Protein AF-A0ABD6RAW7-F1 (afdb_monomer_lite)

Radius of gyration: 22.56 Å; chains: 1; bounding box: 60×36×60 Å

Secondary structure (DSSP, 8-state):
------GGGGPPTT--HHHHHHHHHHHHHHHHHHHHTTS----HHHHHHHHHHHHHHHHHHHHTTTT-S-HHHHHHHHHHHHHHHHHT--GGG--HHHHHHHHHHHHHHHHHHHHHHHHHHHHHHT-HHHHHTT----S-HHHHHHHHHHHHHHHHHHH-SSHHHHHHHHHHHHHHHH-SS--HHHHHHHHHHHHT--HHHHHHHHHHHHHHHHHHHHHHHTT-

Structure (mmCIF, N/CA/C/O backbone):
data_AF-A0ABD6RAW7-F1
#
_entry.id   AF-A0ABD6RAW7-F1
#
loop_
_atom_site.group_PDB
_atom_site.id
_atom_site.type_symbol
_atom_site.label_atom_id
_atom_site.label_alt_id
_atom_site.label_comp_id
_atom_site.label_asym_id
_atom_site.label_entity_id
_atom_site.label_seq_id
_atom_site.pdbx_PDB_ins_code
_atom_site.Cartn_x
_atom_site.Cartn_y
_atom_site.Cartn_z
_atom_site.occupancy
_atom_site.B_iso_or_equiv
_atom_site.auth_seq_id
_atom_site.auth_comp_id
_atom_site.auth_asym_id
_atom_site.auth_atom_id
_atom_site.pdbx_PDB_model_num
ATOM 1 N N . MET A 1 1 ? 4.302 22.192 -22.507 1.00 34.50 1 MET A N 1
ATOM 2 C CA . MET A 1 1 ? 4.581 20.748 -22.670 1.00 34.50 1 MET A CA 1
ATOM 3 C C . MET A 1 1 ? 6.047 20.522 -22.348 1.00 34.50 1 MET A C 1
ATOM 5 O O . MET A 1 1 ? 6.885 20.669 -23.225 1.00 34.50 1 MET A O 1
ATOM 9 N N . GLU A 1 2 ? 6.378 20.262 -21.085 1.00 35.94 2 GLU A N 1
ATOM 10 C CA . GLU A 1 2 ? 7.740 19.853 -20.730 1.00 35.94 2 GLU A CA 1
ATOM 11 C C . GLU A 1 2 ? 8.049 18.517 -21.414 1.00 35.94 2 GLU A C 1
ATOM 13 O O . GLU A 1 2 ? 7.222 17.601 -21.396 1.00 35.94 2 GLU A O 1
ATOM 18 N N . ASN A 1 3 ? 9.220 18.416 -22.045 1.00 38.41 3 ASN A N 1
ATOM 19 C CA . ASN A 1 3 ? 9.735 17.178 -22.623 1.00 38.41 3 ASN A CA 1
ATOM 20 C C . ASN A 1 3 ? 9.932 16.148 -21.499 1.00 38.41 3 ASN A C 1
ATOM 22 O O . ASN A 1 3 ? 11.010 16.048 -20.917 1.00 38.41 3 ASN A O 1
ATOM 26 N N . ARG A 1 4 ? 8.873 15.405 -21.160 1.00 54.69 4 ARG A N 1
ATOM 27 C CA . ARG A 1 4 ? 8.898 14.379 -20.114 1.00 54.69 4 ARG A CA 1
ATOM 28 C C . ARG A 1 4 ? 9.955 13.334 -20.477 1.00 54.69 4 ARG A C 1
ATOM 30 O O . ARG A 1 4 ? 9.841 12.672 -21.509 1.00 54.69 4 ARG A O 1
ATOM 37 N N . LEU A 1 5 ? 10.974 13.198 -19.626 1.00 58.12 5 LEU A N 1
ATOM 38 C CA . LEU A 1 5 ? 12.024 12.183 -19.739 1.00 58.12 5 LEU A CA 1
ATOM 39 C C . LEU A 1 5 ? 11.372 10.797 -19.732 1.00 58.12 5 LEU A C 1
ATOM 41 O O . LEU A 1 5 ? 10.966 10.276 -18.695 1.00 58.12 5 LEU A O 1
ATOM 45 N N . THR A 1 6 ? 11.222 10.204 -20.911 1.00 70.06 6 THR A N 1
ATOM 46 C CA . THR A 1 6 ? 10.659 8.861 -21.054 1.00 70.06 6 THR A CA 1
ATOM 47 C C . THR A 1 6 ? 11.806 7.866 -21.052 1.00 70.06 6 THR A C 1
ATOM 49 O O . THR A 1 6 ? 12.815 8.074 -21.719 1.00 70.06 6 THR A O 1
ATOM 52 N N . ILE A 1 7 ? 11.652 6.748 -20.335 1.00 81.69 7 ILE A N 1
ATOM 53 C CA . ILE A 1 7 ? 12.693 5.710 -20.208 1.00 81.69 7 ILE A CA 1
ATOM 54 C C . ILE A 1 7 ? 13.252 5.239 -21.568 1.00 81.69 7 ILE A C 1
ATOM 56 O O . ILE A 1 7 ? 14.404 4.828 -21.662 1.00 81.69 7 ILE A O 1
ATOM 60 N N . ARG A 1 8 ? 12.451 5.376 -22.636 1.00 80.25 8 ARG A N 1
ATOM 61 C CA . ARG A 1 8 ? 12.819 5.109 -24.033 1.00 80.25 8 ARG A CA 1
ATOM 62 C C . ARG A 1 8 ? 14.052 5.883 -24.501 1.00 80.25 8 ARG A C 1
ATOM 64 O O . ARG A 1 8 ? 14.815 5.349 -25.291 1.00 80.25 8 ARG A O 1
ATOM 71 N N . GLN A 1 9 ? 14.275 7.099 -24.004 1.00 84.25 9 GLN A N 1
ATOM 72 C CA . GLN A 1 9 ? 15.448 7.912 -24.353 1.00 84.25 9 GLN A CA 1
ATOM 73 C C . GLN A 1 9 ? 16.765 7.306 -23.847 1.00 84.25 9 GLN A C 1
ATOM 75 O O . GLN A 1 9 ? 17.836 7.686 -24.309 1.00 84.25 9 GLN A O 1
ATOM 80 N N . TYR A 1 10 ? 16.693 6.351 -22.916 1.00 85.25 10 TYR A N 1
ATOM 81 C CA . TYR A 1 10 ? 17.847 5.651 -22.360 1.00 85.25 10 TYR A CA 1
ATOM 82 C C . TYR A 1 10 ? 18.020 4.232 -22.915 1.00 85.25 10 TYR A C 1
ATOM 84 O O . TYR A 1 10 ? 18.881 3.500 -22.416 1.00 85.25 10 TYR A O 1
ATOM 92 N N . ALA A 1 11 ? 17.211 3.822 -23.897 1.00 86.50 11 ALA A N 1
ATOM 93 C CA . ALA A 1 11 ? 17.306 2.506 -24.517 1.00 86.50 11 ALA A CA 1
ATOM 94 C C . ALA A 1 11 ? 18.566 2.395 -25.383 1.00 86.50 11 ALA A C 1
ATOM 96 O O . ALA A 1 11 ? 18.917 3.323 -26.112 1.00 86.50 11 ALA A O 1
ATOM 97 N N . LYS A 1 12 ? 19.256 1.251 -25.311 1.00 89.81 12 LYS A N 1
ATOM 98 C CA . LYS A 1 12 ? 20.290 0.921 -26.303 1.00 89.81 12 LYS A CA 1
ATOM 99 C C . LYS A 1 12 ? 19.628 0.448 -27.600 1.00 89.81 12 LYS A C 1
ATOM 101 O O . LYS A 1 12 ? 18.476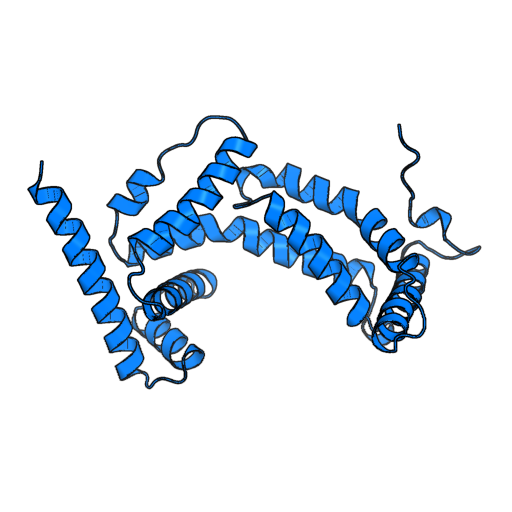 0.019 -27.589 1.00 89.81 12 LYS A O 1
ATOM 106 N N . THR A 1 13 ? 20.358 0.493 -28.713 1.00 85.94 13 THR A N 1
ATOM 107 C CA . THR A 1 13 ? 19.879 -0.010 -30.010 1.00 85.94 13 THR A CA 1
ATOM 108 C C . THR A 1 13 ? 19.346 -1.438 -29.875 1.00 85.94 13 THR A C 1
ATOM 110 O O . THR A 1 13 ? 20.078 -2.331 -29.457 1.00 85.94 13 THR A O 1
ATOM 113 N N . GLY A 1 14 ? 18.071 -1.641 -30.214 1.00 81.19 14 GLY A N 1
ATOM 114 C CA . GLY A 1 14 ? 17.404 -2.945 -30.144 1.00 81.19 14 GLY A CA 1
ATOM 115 C C . GLY A 1 14 ? 16.919 -3.378 -28.752 1.00 81.19 14 GLY A C 1
ATOM 116 O O . GLY A 1 14 ? 16.321 -4.445 -28.651 1.00 81.19 14 GLY A O 1
ATOM 117 N N . GLU A 1 15 ? 17.125 -2.587 -27.689 1.00 87.19 15 GLU A N 1
ATOM 118 C CA . GLU A 1 15 ? 16.517 -2.864 -26.379 1.00 87.19 15 GLU A CA 1
ATOM 119 C C . GLU A 1 15 ? 15.027 -2.499 -26.385 1.00 87.19 15 GLU A C 1
ATOM 121 O O . GLU A 1 15 ? 14.639 -1.386 -26.749 1.00 87.19 15 GLU A O 1
ATOM 126 N N . ASP A 1 16 ? 14.189 -3.417 -25.902 1.00 90.38 16 ASP A N 1
ATOM 127 C CA . ASP A 1 16 ? 12.823 -3.074 -25.526 1.00 90.38 16 ASP A CA 1
ATOM 128 C C . ASP A 1 16 ? 12.783 -2.303 -24.189 1.00 90.38 16 ASP A C 1
ATOM 130 O O . ASP A 1 16 ? 13.750 -2.244 -23.423 1.00 90.38 16 ASP A O 1
ATOM 134 N N . ILE A 1 17 ? 11.624 -1.719 -23.880 1.00 86.94 17 ILE A N 1
ATOM 135 C CA . ILE A 1 17 ? 11.418 -0.898 -22.676 1.00 86.94 17 ILE A CA 1
ATOM 136 C C . ILE A 1 17 ? 11.699 -1.683 -21.386 1.00 86.94 17 ILE A C 1
ATOM 138 O O . ILE A 1 17 ? 12.232 -1.126 -20.427 1.00 86.94 17 ILE A O 1
ATOM 142 N N . ASN A 1 18 ? 11.350 -2.968 -21.350 1.00 90.00 18 ASN A N 1
ATOM 143 C CA . ASN A 1 18 ? 11.521 -3.823 -20.182 1.00 90.00 18 ASN A CA 1
ATOM 144 C C . ASN A 1 18 ? 12.996 -4.156 -19.944 1.00 90.00 18 ASN A C 1
ATOM 146 O O . ASN A 1 18 ? 13.455 -4.117 -18.802 1.00 90.00 18 ASN A O 1
ATOM 150 N N . ALA A 1 19 ? 13.743 -4.442 -21.008 1.00 92.38 19 ALA A N 1
ATOM 151 C CA . ALA A 1 19 ? 15.183 -4.645 -20.972 1.00 92.38 19 ALA A CA 1
ATOM 152 C C . ALA A 1 19 ? 15.902 -3.368 -20.513 1.00 92.38 19 ALA A C 1
ATOM 154 O O . ALA A 1 19 ? 16.743 -3.423 -19.611 1.00 92.38 19 ALA A O 1
ATOM 155 N N . THR A 1 20 ? 15.505 -2.207 -21.044 1.00 93.00 20 THR A N 1
ATOM 156 C CA . THR A 1 20 ? 16.025 -0.907 -20.606 1.00 93.00 20 THR A CA 1
ATOM 157 C C . THR A 1 20 ? 15.729 -0.644 -19.125 1.00 93.00 20 THR A C 1
ATOM 159 O O . THR A 1 20 ? 16.636 -0.259 -18.385 1.00 93.00 20 THR A O 1
ATOM 162 N N . LEU A 1 21 ? 14.504 -0.908 -18.654 1.00 92.94 21 LEU A N 1
ATOM 163 C CA . LEU A 1 21 ? 14.133 -0.757 -17.240 1.00 92.94 21 LEU A CA 1
ATOM 164 C C . LEU A 1 21 ? 14.921 -1.695 -16.327 1.00 92.94 21 LEU A C 1
ATOM 166 O O . LEU A 1 21 ? 15.440 -1.245 -15.309 1.00 92.94 21 LEU A O 1
ATOM 170 N N . ASN A 1 22 ? 15.059 -2.969 -16.695 1.00 95.25 22 ASN A N 1
ATOM 171 C CA . ASN A 1 22 ? 15.851 -3.934 -15.934 1.00 95.25 22 ASN A CA 1
ATOM 172 C C . ASN A 1 22 ? 17.313 -3.481 -15.821 1.00 95.25 22 ASN A C 1
ATOM 174 O O . ASN A 1 22 ? 17.880 -3.487 -14.728 1.00 95.25 22 ASN A O 1
ATOM 178 N N . ARG A 1 23 ? 17.920 -3.035 -16.929 1.00 95.31 23 ARG A N 1
ATOM 179 C CA . ARG A 1 23 ? 19.300 -2.534 -16.934 1.00 95.31 23 ARG A CA 1
ATOM 180 C C . ARG A 1 23 ? 19.457 -1.299 -16.048 1.00 95.31 23 ARG A C 1
ATOM 182 O O . ARG A 1 23 ? 20.391 -1.238 -15.255 1.00 95.31 23 ARG A O 1
ATOM 189 N N . ILE A 1 24 ? 18.561 -0.321 -16.169 1.00 94.25 24 ILE A N 1
ATOM 190 C CA . ILE A 1 24 ? 18.615 0.906 -15.362 1.00 94.25 24 ILE A CA 1
ATOM 191 C C . ILE A 1 24 ? 18.368 0.595 -13.881 1.00 94.25 24 ILE A C 1
ATOM 193 O O . ILE A 1 24 ? 19.033 1.181 -13.034 1.00 94.25 24 ILE A O 1
ATOM 197 N N . ALA A 1 25 ? 17.502 -0.367 -13.553 1.00 94.19 25 ALA A N 1
ATOM 198 C CA . ALA A 1 25 ? 17.286 -0.826 -12.182 1.00 94.19 25 ALA A CA 1
ATOM 199 C C . ALA A 1 25 ? 18.536 -1.455 -11.559 1.00 94.19 25 ALA A C 1
ATOM 201 O O . ALA A 1 25 ? 18.843 -1.164 -10.406 1.00 94.19 25 ALA A O 1
ATOM 202 N N . LEU A 1 26 ? 19.293 -2.260 -12.313 1.00 95.38 26 LEU A N 1
ATOM 203 C CA . LEU A 1 26 ? 20.575 -2.801 -11.842 1.00 95.38 26 LEU A CA 1
ATOM 204 C C . LEU A 1 26 ? 21.603 -1.691 -11.591 1.00 95.38 26 LEU A C 1
ATOM 206 O O . LEU A 1 26 ? 22.298 -1.713 -10.578 1.00 95.38 26 LEU A O 1
ATOM 210 N N . LEU A 1 27 ? 21.667 -0.693 -12.476 1.00 94.31 27 LEU A N 1
ATOM 211 C CA . LEU A 1 27 ? 22.545 0.465 -12.291 1.00 94.31 27 LEU A CA 1
ATOM 212 C C . LEU A 1 27 ? 22.126 1.311 -11.079 1.00 94.31 27 LEU A C 1
ATOM 214 O O . LEU A 1 27 ? 22.977 1.705 -10.291 1.00 94.31 27 LEU A O 1
ATOM 218 N N . ALA A 1 28 ? 20.825 1.534 -10.883 1.00 92.62 28 ALA A N 1
ATOM 219 C CA . ALA A 1 28 ? 20.290 2.240 -9.720 1.00 92.62 28 ALA A CA 1
ATOM 220 C C . ALA A 1 28 ? 20.516 1.471 -8.411 1.00 92.62 28 ALA A C 1
ATOM 222 O O . ALA A 1 28 ? 20.747 2.080 -7.371 1.00 92.62 28 ALA A O 1
ATOM 223 N N . LYS A 1 29 ? 20.472 0.135 -8.442 1.00 93.31 29 LYS A N 1
ATOM 224 C CA . LYS A 1 29 ? 20.821 -0.695 -7.286 1.00 93.31 29 LYS A CA 1
ATOM 225 C C . LYS A 1 29 ? 22.293 -0.517 -6.915 1.00 93.31 29 LYS A C 1
ATOM 227 O O . LYS A 1 29 ? 22.589 -0.300 -5.745 1.00 93.31 29 LYS A O 1
ATOM 232 N N . LYS A 1 30 ? 23.182 -0.506 -7.913 1.00 90.50 30 LYS A N 1
ATOM 233 C CA . LYS A 1 30 ? 24.602 -0.212 -7.704 1.00 90.50 30 LYS A CA 1
ATOM 234 C C . LYS A 1 30 ? 24.825 1.197 -7.138 1.00 90.50 30 LYS A C 1
ATOM 236 O O . LYS A 1 30 ? 25.596 1.338 -6.204 1.00 90.50 30 LYS A O 1
ATOM 241 N N . GLU A 1 31 ? 24.098 2.215 -7.615 1.00 89.69 31 GLU A N 1
ATOM 242 C CA . GLU A 1 31 ? 24.150 3.569 -7.021 1.00 89.69 31 GLU A CA 1
ATOM 243 C C . GLU A 1 31 ? 23.810 3.565 -5.523 1.00 89.69 31 GLU A C 1
ATOM 245 O O . GLU A 1 31 ? 24.436 4.277 -4.743 1.00 89.69 31 GLU A O 1
ATOM 250 N N . VAL A 1 32 ? 22.818 2.770 -5.108 1.00 85.25 32 VAL A N 1
ATOM 251 C CA . VAL A 1 32 ? 22.446 2.636 -3.690 1.00 85.25 32 VAL A CA 1
ATOM 252 C C . VAL A 1 32 ? 23.567 1.974 -2.888 1.00 85.25 32 VAL A C 1
ATOM 254 O O . VAL A 1 32 ? 23.874 2.425 -1.787 1.00 85.25 32 VAL A O 1
ATOM 257 N N . GLU A 1 33 ? 24.178 0.920 -3.425 1.00 85.75 33 GLU A N 1
ATOM 258 C CA . GLU A 1 33 ? 25.304 0.220 -2.793 1.00 85.75 33 GLU A CA 1
ATOM 259 C C . GLU A 1 33 ? 26.530 1.141 -2.660 1.00 85.75 33 GLU A C 1
ATOM 261 O O . GLU A 1 33 ? 27.082 1.269 -1.567 1.00 85.75 33 GLU A O 1
ATOM 266 N N . ASP A 1 34 ? 26.891 1.857 -3.729 1.00 83.75 34 ASP A N 1
ATOM 267 C CA . ASP A 1 34 ? 28.004 2.814 -3.753 1.00 83.75 34 ASP A CA 1
ATOM 268 C C . ASP A 1 34 ? 27.785 3.968 -2.753 1.00 83.75 34 ASP A C 1
ATOM 270 O O . ASP A 1 34 ? 28.725 4.375 -2.063 1.00 83.75 34 ASP A O 1
ATOM 274 N N . TYR A 1 35 ? 26.545 4.459 -2.614 1.00 79.94 35 TYR A N 1
ATOM 275 C CA . TYR A 1 35 ? 26.174 5.467 -1.614 1.00 79.94 35 TYR A CA 1
ATOM 276 C C . TYR A 1 35 ? 26.381 4.955 -0.180 1.00 79.94 35 TYR A C 1
ATOM 278 O O . TYR A 1 35 ? 27.015 5.631 0.633 1.00 79.94 35 TYR A O 1
ATOM 286 N N . TYR A 1 36 ? 25.902 3.745 0.138 1.00 77.38 36 TYR A N 1
ATOM 287 C CA . TYR A 1 36 ? 26.093 3.153 1.470 1.00 77.38 36 TYR A CA 1
ATOM 288 C C . TYR A 1 36 ? 27.568 2.893 1.794 1.00 77.38 36 TYR A C 1
ATOM 290 O O . TYR A 1 36 ? 27.979 3.047 2.944 1.00 77.38 36 TYR A O 1
ATOM 298 N N . MET A 1 37 ? 28.371 2.570 0.781 1.00 80.19 37 MET A N 1
ATOM 299 C CA . MET A 1 37 ? 29.821 2.405 0.900 1.00 80.19 37 MET A CA 1
ATOM 300 C C . MET A 1 37 ? 30.592 3.738 0.904 1.00 80.19 37 MET A C 1
ATOM 302 O O . MET A 1 37 ? 31.819 3.725 0.984 1.00 80.19 37 MET A O 1
ATOM 306 N N . ARG A 1 38 ? 29.895 4.887 0.845 1.00 80.62 38 ARG A N 1
ATOM 307 C CA . ARG A 1 38 ? 30.462 6.250 0.767 1.00 80.62 38 ARG A CA 1
ATOM 308 C C . ARG A 1 38 ? 31.422 6.452 -0.413 1.00 80.62 38 ARG A C 1
ATOM 310 O O . ARG A 1 38 ? 32.346 7.256 -0.332 1.00 80.62 38 ARG A O 1
ATOM 317 N N . ILE A 1 39 ? 31.201 5.727 -1.509 1.00 69.19 39 ILE A N 1
ATOM 318 C CA . ILE A 1 39 ? 32.034 5.782 -2.716 1.00 69.19 39 ILE A CA 1
ATOM 319 C C . ILE A 1 39 ? 31.640 6.986 -3.582 1.00 69.19 39 ILE A C 1
ATOM 321 O O . ILE A 1 39 ? 32.508 7.686 -4.098 1.00 69.19 39 ILE A O 1
ATOM 325 N N . CYS A 1 40 ? 30.338 7.244 -3.752 1.00 69.00 40 CYS A N 1
ATOM 326 C CA . CYS A 1 40 ? 29.822 8.360 -4.548 1.00 69.00 40 CYS A CA 1
ATOM 327 C C . CYS A 1 40 ? 28.360 8.671 -4.180 1.00 69.00 40 CYS A C 1
ATOM 329 O O . CYS A 1 40 ? 27.567 7.750 -3.997 1.00 69.00 40 CYS A O 1
ATOM 331 N N . ASP A 1 41 ? 27.981 9.953 -4.129 1.00 72.06 41 ASP A N 1
ATOM 332 C CA . ASP A 1 41 ? 26.584 10.385 -3.959 1.00 72.06 41 ASP A CA 1
ATOM 333 C C . ASP A 1 41 ? 25.932 10.692 -5.316 1.00 72.06 41 ASP A C 1
ATOM 335 O O . ASP A 1 41 ? 25.603 11.828 -5.653 1.00 72.06 41 ASP A O 1
ATOM 339 N N . ASN A 1 42 ? 25.813 9.657 -6.149 1.00 80.12 42 ASN A N 1
ATOM 340 C CA . ASN A 1 42 ? 25.105 9.739 -7.422 1.00 80.12 42 ASN A CA 1
ATOM 341 C C . ASN A 1 42 ? 23.686 9.164 -7.272 1.00 80.12 42 ASN A C 1
ATOM 343 O O . ASN A 1 42 ? 23.459 8.131 -6.637 1.00 80.12 42 ASN A O 1
ATOM 347 N N . ASN A 1 43 ? 22.698 9.834 -7.857 1.00 85.00 43 ASN A N 1
ATOM 348 C CA . ASN A 1 43 ? 21.299 9.401 -7.845 1.00 85.00 43 ASN A CA 1
ATOM 349 C C . ASN A 1 43 ? 20.668 9.365 -9.243 1.00 85.00 43 ASN A C 1
ATOM 351 O O . ASN A 1 43 ? 19.444 9.268 -9.361 1.00 85.00 43 ASN A O 1
ATOM 355 N N . LYS A 1 44 ? 21.483 9.459 -10.297 1.00 90.06 44 LYS A N 1
ATOM 356 C CA . LYS A 1 44 ? 21.035 9.595 -11.683 1.00 90.06 44 LYS A CA 1
ATOM 357 C C . LYS A 1 44 ? 20.029 8.513 -12.076 1.00 90.06 44 LYS A C 1
ATOM 359 O O . LYS A 1 44 ? 18.941 8.840 -12.551 1.00 90.06 44 LYS A O 1
ATOM 364 N N . TYR A 1 45 ? 20.360 7.237 -11.892 1.00 91.00 45 TYR A N 1
ATOM 365 C CA . TYR A 1 45 ? 19.490 6.134 -12.307 1.00 91.00 45 TYR A CA 1
ATOM 366 C C . TYR A 1 45 ? 18.264 5.999 -11.398 1.00 91.00 45 TYR A C 1
ATOM 368 O O . TYR A 1 45 ? 17.169 5.741 -11.904 1.00 91.00 45 TYR A O 1
ATOM 376 N N . ARG A 1 46 ? 18.395 6.256 -10.088 1.00 90.06 46 ARG A N 1
ATOM 377 C CA . ARG A 1 46 ? 17.236 6.346 -9.174 1.00 90.06 46 ARG A CA 1
ATOM 378 C C . ARG A 1 46 ? 16.234 7.415 -9.618 1.00 90.06 46 ARG A C 1
ATOM 380 O O . ARG A 1 46 ? 15.034 7.143 -9.667 1.00 90.06 46 ARG A O 1
ATOM 387 N N . THR A 1 47 ? 16.717 8.601 -9.978 1.00 90.81 47 THR A N 1
ATOM 388 C CA . THR A 1 47 ? 15.892 9.723 -10.451 1.00 90.81 47 THR A CA 1
ATOM 389 C C . THR A 1 47 ? 15.184 9.381 -11.761 1.00 90.81 47 THR A C 1
ATOM 391 O O . THR A 1 47 ? 13.978 9.598 -11.877 1.00 90.81 47 THR A O 1
ATOM 394 N N . ILE A 1 48 ? 15.888 8.756 -12.713 1.00 91.12 48 ILE A N 1
ATOM 395 C CA . ILE A 1 48 ? 15.299 8.284 -13.979 1.00 91.12 48 ILE A CA 1
ATOM 396 C C . ILE A 1 48 ? 14.159 7.286 -13.725 1.00 91.12 48 ILE A C 1
ATOM 398 O O . ILE A 1 48 ? 13.094 7.392 -14.335 1.00 91.12 48 ILE A O 1
ATOM 402 N N . ILE A 1 49 ? 14.354 6.330 -12.810 1.00 93.06 49 ILE A N 1
ATOM 403 C CA . ILE A 1 49 ? 13.321 5.343 -12.468 1.00 93.06 49 ILE A CA 1
ATOM 404 C C . ILE A 1 49 ? 12.108 6.016 -11.826 1.00 93.06 49 ILE A C 1
ATOM 406 O O . ILE A 1 49 ? 10.983 5.731 -12.229 1.00 93.06 49 ILE A O 1
ATOM 410 N N . LYS A 1 50 ? 12.308 6.910 -10.849 1.00 92.06 50 LYS A N 1
ATOM 411 C CA . LYS A 1 50 ? 11.195 7.632 -10.212 1.00 92.06 50 LYS A CA 1
ATOM 412 C C . LYS A 1 50 ? 10.387 8.409 -11.249 1.00 92.06 50 LYS A C 1
ATOM 414 O O . LYS A 1 50 ? 9.172 8.239 -11.307 1.00 92.06 50 LYS A O 1
ATOM 419 N N . ALA A 1 51 ? 11.062 9.164 -12.118 1.00 91.81 51 ALA A N 1
ATOM 420 C CA . ALA A 1 51 ? 10.427 9.932 -13.186 1.00 91.81 51 ALA A CA 1
ATOM 421 C C . ALA A 1 51 ? 9.594 9.055 -14.135 1.00 91.81 51 ALA A C 1
ATOM 423 O O . ALA A 1 51 ? 8.499 9.446 -14.535 1.00 91.81 51 ALA A O 1
ATOM 424 N N . HIS A 1 52 ? 10.062 7.840 -14.444 1.00 92.69 52 HIS A N 1
ATOM 425 C CA . HIS A 1 52 ? 9.314 6.897 -15.275 1.00 92.69 52 HIS A CA 1
ATOM 426 C C . HIS A 1 52 ? 7.944 6.520 -14.684 1.00 92.69 52 HIS A C 1
ATOM 428 O O . HIS A 1 52 ? 6.988 6.345 -15.440 1.00 92.69 52 HIS A O 1
ATOM 434 N N . TYR A 1 53 ? 7.832 6.412 -13.355 1.00 94.25 53 TYR A N 1
ATOM 435 C CA . TYR A 1 53 ? 6.596 5.994 -12.685 1.00 94.25 53 TYR A CA 1
ATOM 436 C C . TYR A 1 53 ? 5.683 7.144 -12.246 1.00 94.25 53 TYR A C 1
ATOM 438 O O . TYR A 1 53 ? 4.532 6.865 -11.912 1.00 94.25 53 TYR A O 1
ATOM 446 N N . ILE A 1 54 ? 6.123 8.408 -12.305 1.00 93.25 54 ILE A N 1
ATOM 447 C CA . ILE A 1 54 ? 5.276 9.577 -11.985 1.00 93.25 54 ILE A CA 1
ATOM 448 C C . ILE A 1 54 ? 3.916 9.518 -12.710 1.00 93.25 54 ILE A C 1
ATOM 450 O O . ILE A 1 54 ? 2.898 9.562 -12.024 1.00 93.25 54 ILE A O 1
ATOM 454 N N . PRO A 1 55 ? 3.835 9.277 -14.039 1.00 92.12 55 PRO A N 1
ATOM 455 C CA . PR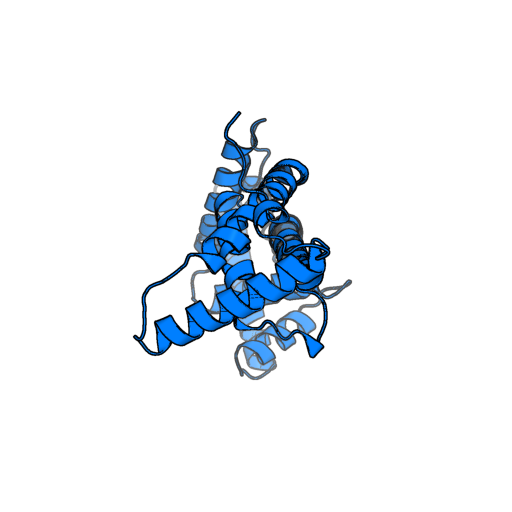O A 1 55 ? 2.545 9.249 -14.737 1.00 92.12 55 PRO A CA 1
ATOM 456 C C . PRO A 1 55 ? 1.619 8.098 -14.320 1.00 92.12 55 PRO A C 1
ATOM 458 O O . PRO A 1 55 ? 0.421 8.127 -14.600 1.00 92.12 55 PRO A O 1
ATOM 461 N N . LEU A 1 56 ? 2.165 7.028 -13.734 1.00 93.94 56 LEU A N 1
ATOM 462 C CA . LEU A 1 56 ? 1.352 5.970 -13.140 1.00 93.94 56 LEU A CA 1
ATOM 463 C C . LEU A 1 56 ? 0.826 6.425 -11.779 1.00 93.94 56 LEU A C 1
ATOM 465 O O . LEU A 1 56 ? -0.361 6.274 -11.528 1.00 93.94 56 LEU A O 1
ATOM 469 N N . ILE A 1 57 ? 1.687 6.983 -10.927 1.00 94.25 57 ILE A N 1
ATOM 470 C CA . ILE A 1 57 ? 1.323 7.442 -9.580 1.00 94.25 57 ILE A CA 1
ATOM 471 C C . ILE A 1 57 ? 0.256 8.538 -9.656 1.00 94.25 57 ILE A C 1
ATOM 473 O O . ILE A 1 57 ? -0.786 8.387 -9.028 1.00 94.25 57 ILE A O 1
ATOM 477 N N . GLU A 1 58 ? 0.467 9.570 -10.481 1.00 89.62 58 GLU A N 1
ATOM 478 C CA . GLU A 1 58 ? -0.495 10.663 -10.705 1.00 89.62 58 GLU A CA 1
ATOM 479 C C . GLU A 1 58 ? -1.856 10.125 -11.153 1.00 89.62 58 GLU A C 1
ATOM 481 O O . GLU A 1 58 ? -2.897 10.516 -10.635 1.00 89.62 58 GLU A O 1
ATOM 486 N N . ARG A 1 59 ? -1.855 9.168 -12.087 1.00 91.12 59 ARG A N 1
ATOM 487 C CA . ARG A 1 59 ? -3.087 8.545 -12.571 1.00 91.12 59 ARG A CA 1
ATOM 488 C C . ARG A 1 59 ? -3.785 7.743 -11.481 1.00 91.12 59 ARG A C 1
ATOM 490 O O . ARG A 1 59 ? -4.993 7.832 -11.357 1.00 91.12 59 ARG A O 1
ATOM 497 N N . LEU A 1 60 ? -3.050 6.959 -10.693 1.00 90.25 60 LEU A N 1
ATOM 498 C CA . LEU A 1 60 ? -3.646 6.178 -9.608 1.00 90.25 60 LEU A CA 1
ATOM 499 C C . LEU A 1 60 ? -4.206 7.076 -8.504 1.00 90.25 60 LEU A C 1
ATOM 501 O O . LEU A 1 60 ? -5.282 6.767 -7.995 1.00 90.25 60 LEU A O 1
ATOM 505 N N . ALA A 1 61 ? -3.505 8.161 -8.170 1.00 84.62 61 ALA A N 1
ATOM 506 C CA . ALA A 1 61 ? -3.978 9.177 -7.239 1.00 84.62 61 ALA A CA 1
ATOM 507 C C . ALA A 1 61 ? -5.277 9.809 -7.755 1.00 84.62 61 ALA A C 1
ATOM 509 O O . ALA A 1 61 ? -6.299 9.732 -7.080 1.00 84.62 61 ALA A O 1
ATOM 510 N N . ASN A 1 62 ? -5.279 10.289 -9.001 1.00 80.06 62 ASN A N 1
ATOM 511 C CA . ASN A 1 62 ? -6.445 10.907 -9.623 1.00 80.06 62 ASN A CA 1
ATOM 512 C C . ASN A 1 62 ? -7.623 9.927 -9.792 1.00 80.06 62 ASN A C 1
ATOM 514 O O . ASN A 1 62 ? -8.732 10.212 -9.370 1.00 80.06 62 ASN A O 1
ATOM 518 N N . ASP A 1 63 ? -7.421 8.728 -10.333 1.00 82.88 63 ASP A N 1
ATOM 519 C CA . ASP A 1 63 ? -8.517 7.775 -10.575 1.00 82.88 63 ASP A CA 1
ATOM 520 C C . ASP A 1 63 ? -9.159 7.269 -9.266 1.00 82.88 63 ASP A C 1
ATOM 522 O O . ASP A 1 63 ? -10.313 6.831 -9.249 1.00 82.88 63 ASP A O 1
ATOM 526 N N . ASN A 1 64 ? -8.416 7.309 -8.155 1.00 78.75 64 ASN A N 1
ATOM 527 C CA . ASN A 1 64 ? -8.849 6.789 -6.858 1.00 78.75 64 ASN A CA 1
ATOM 528 C C . ASN A 1 64 ? -8.944 7.867 -5.774 1.00 78.75 64 ASN A C 1
ATOM 530 O O . ASN A 1 64 ? -9.101 7.505 -4.608 1.00 78.75 64 ASN A O 1
ATOM 534 N N . TRP A 1 65 ? -8.909 9.157 -6.130 1.00 77.44 65 TRP A N 1
ATOM 535 C CA . TRP A 1 65 ? -8.870 10.272 -5.171 1.00 77.44 65 TRP A CA 1
ATOM 536 C C . TRP A 1 65 ? -9.974 10.147 -4.109 1.00 77.44 65 TRP A C 1
ATOM 538 O O . TRP A 1 65 ? -9.751 10.331 -2.919 1.00 77.44 65 TRP A O 1
ATOM 548 N N . HIS A 1 66 ? -11.166 9.714 -4.529 1.00 66.38 66 HIS A N 1
ATOM 549 C CA . HIS A 1 66 ? -12.358 9.584 -3.690 1.00 66.38 66 HIS A CA 1
ATOM 550 C C . HIS A 1 66 ? -12.287 8.422 -2.684 1.00 66.38 66 HIS A C 1
ATOM 552 O O . HIS A 1 66 ? -13.109 8.352 -1.766 1.00 66.38 66 HIS A O 1
ATOM 558 N N . LYS A 1 67 ? -11.341 7.495 -2.870 1.00 69.31 67 LYS A N 1
ATOM 559 C CA . LYS A 1 67 ? -11.097 6.330 -2.006 1.00 69.31 67 LYS A CA 1
ATOM 560 C C . LYS A 1 67 ? -9.819 6.467 -1.188 1.00 69.31 67 LYS A C 1
ATOM 562 O O . LYS A 1 67 ? -9.750 5.858 -0.127 1.00 69.31 67 LYS A O 1
ATOM 567 N N . ILE A 1 68 ? -8.830 7.212 -1.677 1.00 71.06 68 ILE A N 1
ATOM 568 C CA . ILE A 1 68 ? -7.537 7.371 -1.014 1.00 71.06 68 ILE A CA 1
ATOM 569 C C . ILE A 1 68 ? -7.708 8.198 0.264 1.00 71.06 68 ILE A C 1
ATOM 571 O O . ILE A 1 68 ? -8.233 9.307 0.245 1.00 71.06 68 ILE A O 1
ATOM 575 N N . ASN A 1 69 ? -7.252 7.654 1.392 1.00 66.69 69 ASN A N 1
ATOM 576 C CA . ASN A 1 69 ? -7.390 8.324 2.690 1.00 66.69 69 ASN A CA 1
ATOM 577 C C . ASN A 1 69 ? -6.506 9.575 2.798 1.00 66.69 69 ASN A C 1
ATOM 579 O O . ASN A 1 69 ? -6.888 10.528 3.462 1.00 66.69 69 ASN A O 1
ATOM 583 N N . ASN A 1 70 ? -5.309 9.521 2.204 1.00 72.12 70 ASN A N 1
ATOM 584 C CA . ASN A 1 70 ? -4.281 10.556 2.264 1.00 72.12 70 ASN A CA 1
ATOM 585 C C . ASN A 1 70 ? -3.469 10.531 0.965 1.00 72.12 70 ASN A C 1
ATOM 587 O O . ASN A 1 70 ? -2.628 9.649 0.774 1.00 72.12 70 ASN A O 1
ATOM 591 N N . GLU A 1 71 ? -3.747 11.467 0.064 1.00 75.44 71 GLU A N 1
ATOM 592 C CA . GLU A 1 71 ? -3.109 11.512 -1.252 1.00 75.44 71 GLU A CA 1
ATOM 593 C C . GLU A 1 71 ? -1.614 11.832 -1.162 1.00 75.44 71 GLU A C 1
ATOM 595 O O . GLU A 1 71 ? -0.800 11.132 -1.766 1.00 75.44 71 GLU A O 1
ATOM 600 N N . VAL A 1 72 ? -1.240 12.810 -0.332 1.00 78.31 72 VAL A N 1
ATOM 601 C CA . VAL A 1 72 ? 0.159 13.214 -0.123 1.00 78.31 72 VAL A CA 1
ATOM 602 C C . VAL A 1 72 ? 0.991 12.031 0.373 1.00 78.31 72 VAL A C 1
ATOM 604 O O . VAL A 1 72 ? 2.024 11.704 -0.210 1.00 78.31 72 VAL A O 1
ATOM 607 N N . HIS A 1 73 ? 0.510 11.317 1.397 1.00 79.69 73 HIS A N 1
ATOM 608 C CA . HIS A 1 73 ? 1.217 10.145 1.914 1.00 79.69 73 HIS A CA 1
ATOM 609 C C . HIS A 1 73 ? 1.229 8.981 0.927 1.00 79.69 73 HIS A C 1
ATOM 611 O O . HIS A 1 73 ? 2.213 8.245 0.893 1.00 79.69 73 HIS A O 1
ATOM 617 N N . PHE A 1 74 ? 0.173 8.796 0.131 1.00 84.50 74 PHE A N 1
ATOM 618 C CA . PHE A 1 74 ? 0.158 7.776 -0.915 1.00 84.50 74 PHE A CA 1
ATOM 619 C C . PHE A 1 74 ? 1.256 8.031 -1.956 1.00 84.50 74 PHE A C 1
ATOM 621 O O . PHE A 1 74 ? 1.990 7.104 -2.308 1.00 84.50 74 PHE A O 1
ATOM 628 N N . ILE A 1 75 ? 1.404 9.275 -2.421 1.00 87.94 75 ILE A N 1
ATOM 629 C CA . ILE A 1 75 ? 2.433 9.662 -3.396 1.00 87.94 75 ILE A CA 1
ATOM 630 C C . ILE A 1 75 ? 3.836 9.445 -2.809 1.00 87.94 75 ILE A C 1
ATOM 632 O O . ILE A 1 75 ? 4.677 8.789 -3.433 1.00 87.94 75 ILE A O 1
ATOM 636 N N . ASP A 1 76 ? 4.066 9.911 -1.582 1.00 85.44 76 ASP A N 1
ATOM 637 C CA . ASP A 1 76 ? 5.319 9.714 -0.847 1.00 85.44 76 ASP A CA 1
ATOM 638 C C . ASP A 1 76 ? 5.673 8.228 -0.669 1.00 85.44 76 ASP A C 1
ATOM 640 O O . ASP A 1 76 ? 6.803 7.799 -0.934 1.00 85.44 76 ASP A O 1
ATOM 644 N N . ASP A 1 77 ? 4.705 7.413 -0.241 1.00 88.69 77 ASP A N 1
ATOM 645 C CA . ASP A 1 77 ? 4.876 5.970 -0.067 1.00 88.69 77 ASP A CA 1
ATOM 646 C C . ASP A 1 77 ? 5.174 5.276 -1.403 1.00 88.69 77 ASP A C 1
ATOM 648 O O . ASP A 1 77 ? 6.018 4.379 -1.464 1.00 88.69 77 ASP A O 1
ATOM 652 N N . CYS A 1 78 ? 4.572 5.724 -2.510 1.00 93.62 78 CYS A N 1
ATOM 653 C CA . CYS A 1 78 ? 4.895 5.203 -3.838 1.00 93.62 78 CYS A CA 1
ATOM 654 C C . CYS A 1 78 ? 6.378 5.400 -4.190 1.00 93.62 78 CYS A C 1
ATOM 656 O O . CYS A 1 78 ? 7.014 4.468 -4.696 1.00 93.62 78 CYS A O 1
ATOM 658 N N . PHE A 1 79 ? 6.968 6.559 -3.883 1.00 92.12 79 PHE A N 1
ATOM 659 C CA . PHE A 1 79 ? 8.398 6.781 -4.118 1.00 92.12 79 PHE A CA 1
ATOM 660 C C . PHE A 1 79 ? 9.286 5.921 -3.211 1.00 92.12 79 PHE A C 1
ATOM 662 O O . PHE A 1 79 ? 10.261 5.339 -3.700 1.00 92.12 79 PHE A O 1
ATOM 669 N N . ARG A 1 80 ? 8.932 5.756 -1.930 1.00 90.38 80 ARG A N 1
ATOM 670 C CA . ARG A 1 80 ? 9.648 4.850 -1.006 1.00 90.38 80 ARG A CA 1
ATOM 671 C C . ARG A 1 80 ? 9.580 3.393 -1.474 1.00 90.38 80 ARG A C 1
ATOM 673 O O . ARG A 1 80 ? 10.570 2.662 -1.426 1.00 90.38 80 ARG A O 1
ATOM 680 N N . ARG A 1 81 ? 8.431 2.964 -2.000 1.00 93.38 81 ARG A N 1
ATOM 681 C CA . ARG A 1 81 ? 8.234 1.632 -2.595 1.00 93.38 81 ARG A CA 1
ATOM 682 C C . ARG A 1 81 ? 9.093 1.404 -3.832 1.00 93.38 81 ARG A C 1
ATOM 684 O O . ARG A 1 81 ? 9.616 0.304 -4.005 1.00 93.38 81 ARG A O 1
ATOM 691 N N . ILE A 1 82 ? 9.265 2.421 -4.676 1.00 94.25 82 ILE A N 1
ATOM 692 C CA . ILE A 1 82 ? 10.176 2.361 -5.827 1.00 94.25 82 ILE A CA 1
ATOM 693 C C . ILE A 1 82 ? 11.621 2.172 -5.351 1.00 94.25 82 ILE A C 1
ATOM 695 O O . ILE A 1 82 ? 12.313 1.289 -5.853 1.00 94.25 82 ILE A O 1
ATOM 699 N N . GLU A 1 83 ? 12.072 2.931 -4.350 1.00 90.81 83 GLU A N 1
ATOM 700 C CA . GLU A 1 83 ? 13.413 2.763 -3.768 1.00 90.81 83 GLU A CA 1
ATOM 701 C C . GLU A 1 83 ? 13.617 1.364 -3.182 1.00 90.81 83 GLU A C 1
ATOM 703 O O . GLU A 1 83 ? 14.638 0.714 -3.430 1.00 90.81 83 GLU A O 1
ATOM 708 N N . TYR A 1 84 ? 12.614 0.857 -2.463 1.00 90.75 84 TYR A N 1
ATOM 709 C CA . TYR A 1 84 ? 12.620 -0.511 -1.963 1.00 90.75 84 TYR A CA 1
ATOM 710 C C . TYR A 1 84 ? 12.723 -1.535 -3.102 1.00 90.75 84 TYR A C 1
ATOM 712 O O . TYR A 1 84 ? 13.508 -2.487 -3.014 1.00 90.75 84 TYR A O 1
ATOM 720 N N . ALA A 1 85 ? 11.969 -1.340 -4.187 1.00 93.25 85 ALA A N 1
ATOM 721 C CA . ALA A 1 85 ? 12.004 -2.210 -5.354 1.00 93.25 85 ALA A CA 1
ATOM 722 C C . ALA A 1 85 ? 13.381 -2.209 -6.030 1.00 93.25 85 ALA A C 1
ATOM 724 O O . ALA A 1 85 ? 13.839 -3.286 -6.399 1.00 93.25 85 ALA A O 1
ATOM 725 N N . ILE A 1 86 ? 14.049 -1.051 -6.133 1.00 93.38 86 ILE A N 1
ATOM 726 C CA . ILE A 1 86 ? 15.424 -0.921 -6.650 1.00 93.38 86 ILE A CA 1
ATOM 727 C C . ILE A 1 86 ? 16.393 -1.732 -5.787 1.00 93.38 86 ILE A C 1
ATOM 729 O O . ILE A 1 86 ? 17.070 -2.628 -6.289 1.00 93.38 86 ILE A O 1
ATOM 733 N N . ARG A 1 87 ? 16.420 -1.467 -4.473 1.00 90.75 87 ARG A N 1
ATOM 734 C CA . ARG A 1 87 ? 17.359 -2.107 -3.535 1.00 90.75 87 ARG A CA 1
ATOM 735 C C . ARG A 1 87 ? 17.243 -3.630 -3.540 1.00 90.75 87 ARG A C 1
ATOM 737 O O . ARG A 1 87 ? 18.230 -4.344 -3.407 1.00 90.75 87 ARG A O 1
ATOM 744 N N . THR A 1 88 ? 16.023 -4.130 -3.690 1.00 91.19 88 THR A N 1
ATOM 745 C CA . THR A 1 88 ? 15.715 -5.563 -3.625 1.00 91.19 88 THR A CA 1
ATOM 746 C C . THR A 1 88 ? 15.576 -6.217 -4.998 1.00 91.19 88 THR A C 1
ATOM 748 O O . THR A 1 88 ? 15.156 -7.373 -5.077 1.00 91.19 88 THR A O 1
ATOM 751 N N . PHE A 1 89 ? 15.895 -5.503 -6.084 1.00 94.25 89 PHE A N 1
ATOM 752 C CA . PHE A 1 89 ? 15.751 -6.045 -7.427 1.00 94.25 89 PHE A CA 1
ATOM 753 C C . PHE A 1 89 ? 16.746 -7.182 -7.679 1.00 94.25 89 PHE A C 1
ATOM 755 O O . PHE A 1 89 ? 17.927 -7.109 -7.320 1.00 94.25 89 PHE A O 1
ATOM 762 N N . ASP A 1 90 ? 16.233 -8.229 -8.316 1.00 90.81 90 ASP A N 1
ATOM 763 C CA . ASP A 1 90 ? 16.962 -9.405 -8.763 1.00 90.81 90 ASP A CA 1
ATOM 764 C C . ASP A 1 90 ? 16.404 -9.794 -10.133 1.00 90.81 90 ASP A C 1
ATOM 766 O O . ASP A 1 90 ? 15.241 -10.192 -10.249 1.00 90.81 90 ASP A O 1
ATOM 770 N N . ILE A 1 91 ? 17.233 -9.644 -11.166 1.00 92.75 91 ILE A N 1
ATOM 771 C CA . ILE A 1 91 ? 16.848 -9.890 -12.558 1.00 92.75 91 ILE A CA 1
ATOM 772 C C . ILE A 1 91 ? 16.448 -11.352 -12.798 1.00 92.75 91 ILE A C 1
ATOM 774 O O . ILE A 1 91 ? 15.593 -11.623 -13.638 1.00 92.75 91 ILE A O 1
ATOM 778 N N . ASN A 1 92 ? 16.988 -12.289 -12.011 1.00 93.38 92 ASN A N 1
ATOM 779 C CA . ASN A 1 92 ? 16.674 -13.714 -12.128 1.00 93.38 92 ASN A CA 1
ATOM 780 C C . ASN A 1 92 ? 15.287 -14.051 -11.558 1.00 93.38 92 ASN A C 1
ATOM 782 O O . ASN A 1 92 ? 14.727 -15.099 -11.866 1.00 93.38 92 ASN A O 1
ATOM 786 N N . LYS A 1 93 ? 14.713 -13.160 -10.737 1.00 90.44 93 LYS A N 1
ATOM 787 C CA . LYS A 1 93 ? 13.371 -13.311 -10.149 1.00 90.44 93 LYS A CA 1
ATOM 788 C C . LYS A 1 93 ? 12.272 -12.648 -10.980 1.00 90.44 93 LYS A C 1
ATOM 790 O O . LYS A 1 93 ? 11.098 -12.747 -10.624 1.00 90.44 93 LYS A O 1
ATOM 795 N N . GLY A 1 94 ? 12.629 -11.982 -12.079 1.00 89.94 94 GLY A N 1
ATOM 796 C CA . GLY A 1 94 ? 11.685 -11.454 -13.058 1.00 89.94 94 GLY A CA 1
ATOM 797 C C . GLY A 1 94 ? 11.927 -9.997 -13.445 1.00 89.94 94 GLY A C 1
ATOM 798 O O . GLY A 1 94 ? 12.978 -9.411 -13.202 1.00 89.94 94 GLY A O 1
ATOM 799 N N . ASN A 1 95 ? 10.917 -9.411 -14.086 1.00 93.44 95 ASN A N 1
ATOM 800 C CA . ASN A 1 95 ? 10.974 -8.068 -14.652 1.00 93.44 95 ASN A CA 1
ATOM 801 C C . ASN A 1 95 ? 10.705 -6.968 -13.605 1.00 93.44 95 ASN A C 1
ATOM 803 O O . ASN A 1 95 ? 9.794 -7.069 -12.776 1.00 93.44 95 ASN A O 1
ATOM 807 N N . PHE A 1 96 ? 11.491 -5.893 -13.685 1.00 94.56 96 PHE A N 1
ATOM 808 C CA . PHE A 1 96 ? 11.441 -4.767 -12.760 1.00 94.56 96 PHE A CA 1
ATOM 809 C C . PHE A 1 96 ? 10.117 -3.990 -12.818 1.00 94.56 96 PHE A C 1
ATOM 811 O O . PHE A 1 96 ? 9.565 -3.668 -11.767 1.00 94.56 96 PHE A O 1
ATOM 818 N N . ASP A 1 97 ? 9.574 -3.743 -14.016 1.00 94.12 97 ASP A N 1
ATOM 819 C CA . ASP A 1 97 ? 8.295 -3.037 -14.204 1.00 94.12 97 ASP A CA 1
ATOM 820 C C . ASP A 1 97 ? 7.143 -3.745 -13.495 1.00 94.12 97 ASP A C 1
ATOM 822 O O . ASP A 1 97 ? 6.409 -3.140 -12.707 1.00 94.12 97 ASP A O 1
ATOM 826 N N . LYS A 1 98 ? 7.048 -5.064 -13.681 1.00 92.88 98 LYS A N 1
ATOM 827 C CA . LYS A 1 98 ? 6.059 -5.889 -12.988 1.00 92.88 98 LYS A CA 1
ATOM 828 C C . LYS A 1 98 ? 6.209 -5.777 -11.470 1.00 92.88 98 LYS A C 1
ATOM 830 O O . LYS A 1 98 ? 5.211 -5.572 -10.783 1.00 92.88 98 LYS A O 1
ATOM 835 N N . ARG A 1 99 ? 7.439 -5.859 -10.945 1.00 93.38 99 ARG A N 1
ATOM 836 C CA . ARG A 1 99 ? 7.717 -5.744 -9.502 1.00 93.38 99 ARG A CA 1
ATOM 837 C C . ARG A 1 99 ? 7.261 -4.398 -8.940 1.00 93.38 99 ARG A C 1
ATOM 839 O O . ARG A 1 99 ? 6.547 -4.381 -7.938 1.00 93.38 99 ARG A O 1
ATOM 846 N N . VAL A 1 100 ? 7.651 -3.289 -9.572 1.00 94.50 100 VAL A N 1
ATOM 847 C CA . VAL A 1 100 ? 7.290 -1.941 -9.106 1.00 94.50 100 VAL A CA 1
ATOM 848 C C . VAL A 1 100 ? 5.779 -1.749 -9.141 1.00 94.50 100 VAL A C 1
ATOM 850 O O . VAL A 1 100 ? 5.193 -1.375 -8.125 1.00 94.50 100 VAL A O 1
ATOM 853 N N . LYS A 1 101 ? 5.128 -2.078 -10.265 1.00 94.56 101 LYS A N 1
ATOM 854 C CA . LYS A 1 101 ? 3.669 -1.978 -10.394 1.00 94.56 101 LYS A CA 1
ATOM 855 C C . LYS A 1 101 ? 2.958 -2.780 -9.315 1.00 94.56 101 LYS A C 1
ATOM 857 O O . LYS A 1 101 ? 2.063 -2.248 -8.669 1.00 94.56 101 LYS A O 1
ATOM 862 N N . THR A 1 102 ? 3.366 -4.026 -9.068 1.00 93.19 102 THR A N 1
ATOM 863 C CA . THR A 1 102 ? 2.772 -4.851 -8.007 1.00 93.19 102 THR A CA 1
ATOM 864 C C . THR A 1 102 ? 2.839 -4.162 -6.643 1.00 93.19 102 THR A C 1
ATOM 866 O O . THR A 1 102 ? 1.821 -4.093 -5.959 1.00 93.19 102 THR A O 1
ATOM 869 N N . ILE A 1 103 ? 3.996 -3.618 -6.258 1.00 91.19 103 ILE A N 1
ATOM 870 C CA . ILE A 1 103 ? 4.171 -2.982 -4.945 1.00 91.19 103 ILE A CA 1
ATOM 871 C C . ILE A 1 103 ? 3.392 -1.656 -4.852 1.00 91.19 103 ILE A C 1
ATOM 873 O O . ILE A 1 103 ? 2.822 -1.370 -3.796 1.00 91.19 103 ILE A O 1
ATOM 877 N N . ILE A 1 104 ? 3.311 -0.878 -5.939 1.00 93.38 104 ILE A N 1
ATOM 878 C CA . ILE A 1 104 ? 2.484 0.341 -6.017 1.00 93.38 104 ILE A CA 1
ATOM 879 C C . ILE A 1 104 ? 0.997 -0.005 -5.873 1.00 93.38 104 ILE A C 1
ATOM 881 O O . ILE A 1 104 ? 0.316 0.576 -5.033 1.00 93.38 104 ILE A O 1
ATOM 885 N N . TYR A 1 105 ? 0.485 -0.989 -6.620 1.00 91.81 105 TYR A N 1
ATOM 886 C CA . TYR A 1 105 ? -0.918 -1.408 -6.512 1.00 91.81 105 TYR A CA 1
ATOM 887 C C . TYR A 1 105 ? -1.257 -1.989 -5.132 1.00 91.81 105 TYR A C 1
ATOM 889 O O . TYR A 1 105 ? -2.372 -1.805 -4.645 1.00 91.81 105 TYR A O 1
ATOM 897 N N . GLN A 1 106 ? -0.311 -2.670 -4.478 1.00 86.31 106 GLN A N 1
ATOM 898 C CA . GLN A 1 106 ? -0.461 -3.079 -3.079 1.00 86.31 106 GLN A CA 1
ATOM 899 C C . GLN A 1 106 ? -0.588 -1.868 -2.145 1.00 86.31 106 GLN A C 1
ATOM 901 O O . GLN A 1 106 ? -1.465 -1.871 -1.283 1.00 86.31 106 GLN A O 1
ATOM 906 N N . GLY A 1 107 ? 0.234 -0.831 -2.344 1.00 84.94 107 GLY A N 1
ATOM 907 C CA . GLY A 1 107 ? 0.121 0.441 -1.626 1.00 84.94 107 GLY A CA 1
ATOM 908 C C . GLY A 1 107 ? -1.241 1.093 -1.845 1.00 84.94 107 GLY A C 1
ATOM 909 O O . GLY A 1 107 ? -1.957 1.353 -0.887 1.00 84.94 107 GLY A O 1
ATOM 910 N N . LEU A 1 108 ? -1.675 1.235 -3.097 1.00 87.69 108 LEU A N 1
ATOM 911 C CA . LEU A 1 108 ? -2.986 1.797 -3.429 1.00 87.69 108 LEU A CA 1
ATOM 912 C C . LEU A 1 108 ? -4.132 1.073 -2.708 1.00 87.69 108 LEU A C 1
ATOM 914 O O . LEU A 1 108 ? -5.020 1.714 -2.161 1.00 87.69 108 LEU A O 1
ATOM 918 N N . ARG A 1 109 ? -4.113 -0.265 -2.646 1.00 83.62 109 ARG A N 1
ATOM 919 C CA . ARG A 1 109 ? -5.135 -1.033 -1.908 1.00 83.62 109 ARG A CA 1
ATOM 920 C C . ARG A 1 109 ? -5.152 -0.720 -0.414 1.00 83.62 109 ARG A C 1
ATOM 922 O O . ARG A 1 109 ? -6.227 -0.724 0.179 1.00 83.62 109 ARG A O 1
ATOM 929 N N . HIS A 1 110 ? -3.990 -0.484 0.186 1.00 80.56 110 HIS A N 1
ATOM 930 C CA . HIS A 1 110 ? -3.888 -0.067 1.581 1.00 80.56 110 HIS A CA 1
ATOM 931 C C . HIS A 1 110 ? -4.534 1.314 1.772 1.00 80.56 110 HIS A C 1
ATOM 933 O O . HIS A 1 110 ? -5.485 1.436 2.547 1.00 80.56 110 HIS A O 1
ATOM 939 N N . TYR A 1 111 ? -4.137 2.292 0.952 1.00 77.38 111 TYR A N 1
ATOM 940 C CA . TYR A 1 111 ? -4.659 3.661 1.001 1.00 77.38 111 TYR A CA 1
ATOM 941 C C . TYR A 1 111 ? -6.122 3.804 0.566 1.00 77.38 111 TYR A C 1
ATOM 943 O O . TYR A 1 111 ? -6.757 4.763 0.972 1.00 77.38 111 TYR A O 1
ATOM 951 N N . CYS A 1 112 ? -6.680 2.879 -0.217 1.00 76.81 112 CYS A N 1
ATOM 952 C CA . CYS A 1 112 ? -8.104 2.870 -0.581 1.00 76.81 112 CYS A CA 1
ATOM 953 C C . CYS A 1 112 ? -8.978 2.054 0.384 1.00 76.81 112 CYS A C 1
ATOM 955 O O . CYS A 1 112 ? -10.197 2.219 0.426 1.00 76.81 112 CYS A O 1
ATOM 957 N N . GLY A 1 113 ? -8.391 1.091 1.098 1.00 66.00 113 GLY A N 1
ATOM 958 C CA . GLY A 1 113 ? -9.137 0.141 1.921 1.00 66.00 113 GLY A CA 1
ATOM 959 C C . GLY A 1 113 ? -9.418 0.654 3.328 1.00 66.00 113 GLY A C 1
ATOM 960 O O . GLY A 1 113 ? -10.457 0.336 3.906 1.00 66.00 113 GLY A O 1
ATOM 961 N N . GLU A 1 114 ? -8.494 1.422 3.897 1.00 62.31 114 GLU A N 1
ATOM 962 C CA . GLU A 1 114 ? -8.468 1.754 5.327 1.00 62.31 114 GLU A CA 1
ATOM 963 C C . GLU A 1 114 ? -9.730 2.472 5.819 1.00 62.31 114 GLU A C 1
ATOM 965 O O . GLU A 1 114 ? -10.235 2.139 6.891 1.00 62.31 114 GLU A O 1
ATOM 970 N N . ARG A 1 115 ? -10.330 3.360 5.015 1.00 59.50 115 ARG A N 1
ATOM 971 C CA . ARG A 1 115 ? -11.588 4.040 5.372 1.00 59.50 115 ARG A CA 1
ATOM 972 C C . ARG A 1 115 ? -12.742 3.067 5.651 1.00 59.50 115 ARG A C 1
ATOM 974 O O . ARG A 1 115 ? -13.414 3.170 6.679 1.00 59.50 115 ARG A O 1
ATOM 981 N N . GLY A 1 116 ? -12.981 2.106 4.756 1.00 60.66 116 GLY A N 1
ATOM 982 C CA . GLY A 1 116 ? -14.056 1.117 4.917 1.00 60.66 116 GLY A CA 1
ATOM 983 C C . GLY A 1 116 ? -13.787 0.130 6.056 1.00 60.66 116 GLY A C 1
ATOM 984 O O . GLY A 1 116 ? -14.710 -0.318 6.736 1.00 60.66 116 GLY A O 1
ATOM 985 N N . ARG A 1 117 ? -12.511 -0.172 6.295 1.00 63.41 117 ARG A N 1
ATOM 986 C CA . ARG A 1 117 ? -12.047 -1.082 7.349 1.00 63.41 117 ARG A CA 1
ATOM 987 C C . ARG A 1 117 ? -12.217 -0.469 8.738 1.00 63.41 117 ARG A C 1
ATOM 989 O O . ARG A 1 117 ? -12.748 -1.116 9.635 1.00 63.41 117 ARG A O 1
ATOM 996 N N . ARG A 1 118 ? -11.889 0.818 8.882 1.00 64.44 118 ARG A N 1
ATOM 997 C CA . ARG A 1 118 ? -12.063 1.586 10.124 1.00 64.44 118 ARG A CA 1
ATOM 998 C C . ARG A 1 118 ? -13.532 1.761 10.496 1.00 64.44 118 ARG A C 1
ATOM 1000 O O . ARG A 1 118 ? -13.880 1.506 11.641 1.00 64.44 118 ARG A O 1
ATOM 1007 N N . ARG A 1 119 ? -14.418 2.080 9.540 1.00 62.88 119 ARG A N 1
ATOM 1008 C CA . ARG A 1 119 ? -15.873 2.133 9.809 1.00 62.88 119 ARG A CA 1
ATOM 1009 C C . ARG A 1 119 ? -16.397 0.810 10.378 1.00 62.88 119 ARG A C 1
ATOM 1011 O O . ARG A 1 119 ? -17.136 0.803 11.361 1.00 62.88 119 ARG A O 1
ATOM 1018 N N . ARG A 1 120 ? -15.967 -0.319 9.808 1.00 65.19 120 ARG A N 1
ATOM 1019 C CA . ARG A 1 120 ? -16.323 -1.656 10.306 1.00 65.19 120 ARG A CA 1
ATOM 1020 C C . ARG A 1 120 ? -15.725 -1.954 11.688 1.00 65.19 120 ARG A C 1
ATOM 1022 O O . ARG A 1 120 ? -16.427 -2.498 12.534 1.00 65.19 120 ARG A O 1
ATOM 1029 N N . ALA A 1 121 ? -14.478 -1.558 11.951 1.00 66.81 121 ALA A N 1
ATOM 1030 C CA . ALA A 1 121 ? -13.849 -1.709 13.267 1.00 66.81 121 ALA A CA 1
ATOM 1031 C C . ALA A 1 121 ? -14.540 -0.861 14.356 1.00 66.81 121 ALA A C 1
ATOM 1033 O O . ALA A 1 121 ? -14.819 -1.368 15.439 1.00 66.81 121 ALA A O 1
ATOM 1034 N N . LEU A 1 122 ? -14.898 0.393 14.061 1.00 66.25 122 LEU A N 1
ATOM 1035 C CA . LEU A 1 122 ? -15.649 1.262 14.978 1.00 66.25 122 LEU A CA 1
ATOM 1036 C C . LEU A 1 122 ? -17.043 0.697 15.287 1.00 66.25 122 LEU A C 1
ATOM 1038 O O . LEU A 1 122 ? -17.459 0.668 16.446 1.00 66.25 122 LEU A O 1
ATOM 1042 N N . THR A 1 123 ? -17.710 0.135 14.273 1.00 66.94 123 THR A N 1
ATOM 1043 C CA . THR A 1 123 ? -18.983 -0.587 14.448 1.00 66.94 123 THR A CA 1
ATOM 1044 C C . THR A 1 123 ? -18.832 -1.763 15.427 1.00 66.94 123 THR A C 1
ATOM 1046 O O . THR A 1 123 ? -19.683 -1.960 16.290 1.00 66.94 123 THR A O 1
ATOM 1049 N N . LEU A 1 124 ? -17.724 -2.517 15.366 1.00 67.44 124 LEU A N 1
ATOM 1050 C CA . LEU A 1 124 ? -17.435 -3.628 16.293 1.00 67.44 124 LEU A CA 1
ATOM 1051 C C . LEU A 1 124 ? -17.184 -3.179 17.746 1.00 67.44 124 LEU A C 1
ATOM 1053 O O . LEU A 1 124 ? -17.406 -3.953 18.687 1.00 67.44 124 LEU A O 1
ATOM 1057 N N . ILE A 1 125 ? -16.702 -1.951 17.946 1.00 67.62 125 ILE A N 1
ATOM 1058 C CA . ILE A 1 125 ? -16.458 -1.371 19.275 1.00 67.62 125 ILE A CA 1
ATOM 1059 C C . ILE A 1 125 ? -17.764 -0.822 19.883 1.00 67.62 125 ILE A C 1
ATOM 1061 O O . ILE A 1 125 ? -17.896 -0.804 21.110 1.00 67.62 125 ILE A O 1
ATOM 1065 N N . GLY A 1 126 ? -18.755 -0.492 19.047 1.00 59.88 126 GLY A N 1
ATOM 1066 C CA . GLY A 1 126 ? -20.035 0.090 19.459 1.00 59.88 126 GLY A CA 1
ATOM 1067 C C . GLY A 1 126 ? -19.972 1.600 19.694 1.00 59.88 126 GLY A C 1
ATOM 1068 O O . GLY A 1 126 ? -20.845 2.134 20.366 1.00 59.88 126 GLY A O 1
ATOM 1069 N N . ASP A 1 127 ? -18.947 2.283 19.174 1.00 60.72 127 ASP A N 1
ATOM 1070 C CA . ASP A 1 127 ? -18.814 3.741 19.276 1.00 60.72 127 ASP A CA 1
ATOM 1071 C C . ASP A 1 127 ? -19.407 4.419 18.035 1.00 60.72 127 ASP A C 1
ATOM 1073 O O . ASP A 1 127 ? -18.705 4.842 17.113 1.00 60.72 127 ASP A O 1
ATOM 1077 N N . ILE A 1 128 ? -20.740 4.446 17.998 1.00 54.38 128 ILE A N 1
ATOM 1078 C CA . ILE A 1 128 ? -21.527 5.034 16.906 1.00 54.38 128 ILE A CA 1
ATOM 1079 C C . ILE A 1 128 ? -21.322 6.557 16.850 1.00 54.38 128 ILE A C 1
ATOM 1081 O O . ILE A 1 128 ? -21.294 7.130 15.767 1.00 54.38 128 ILE A O 1
ATOM 1085 N N . SER A 1 129 ? -21.033 7.208 17.980 1.00 56.12 129 SER A N 1
ATOM 1086 C CA . SER A 1 129 ? -20.778 8.656 18.035 1.00 56.12 129 SER A CA 1
ATOM 1087 C C . SER A 1 129 ? -19.517 9.076 17.259 1.00 56.12 129 SER A C 1
ATOM 1089 O O . SER A 1 129 ? -19.484 10.124 16.605 1.00 56.12 129 SER A O 1
ATOM 1091 N N . ALA A 1 130 ? -18.486 8.220 17.252 1.00 55.88 130 ALA A N 1
ATOM 1092 C CA . ALA A 1 130 ? -17.306 8.382 16.404 1.00 55.88 130 ALA A CA 1
ATOM 1093 C C . ALA A 1 130 ? -17.610 8.135 14.914 1.00 55.88 130 ALA A C 1
ATOM 1095 O O . ALA A 1 130 ? -16.856 8.596 14.066 1.00 55.88 130 ALA A O 1
ATOM 1096 N N . LEU A 1 131 ? -18.691 7.416 14.578 1.00 52.69 131 LEU A N 1
ATOM 1097 C CA . LEU A 1 131 ? -19.178 7.238 13.203 1.00 52.69 131 LEU A CA 1
ATOM 1098 C C . LEU A 1 131 ? -20.016 8.432 12.722 1.00 52.69 131 LEU A C 1
ATOM 1100 O O . LEU A 1 131 ? -19.915 8.796 11.554 1.00 52.69 131 LEU A O 1
ATOM 1104 N N . GLU A 1 132 ? -20.797 9.057 13.602 1.00 50.75 132 GLU A N 1
ATOM 1105 C CA . GLU A 1 132 ? -21.613 10.244 13.294 1.00 50.75 132 GLU A CA 1
ATOM 1106 C C . GLU A 1 132 ? -20.761 11.498 13.068 1.00 50.75 132 GLU A C 1
ATOM 1108 O O . GLU A 1 132 ? -21.044 12.297 12.178 1.00 50.75 132 GLU A O 1
ATOM 1113 N N . THR A 1 133 ? -19.645 11.630 13.793 1.00 53.09 133 THR A N 1
ATOM 1114 C CA . THR A 1 133 ? -18.649 12.691 13.546 1.00 53.09 133 THR A CA 1
ATOM 1115 C C . THR A 1 133 ? -17.854 12.501 12.252 1.00 53.09 133 THR A C 1
ATOM 1117 O O . THR A 1 133 ? -17.155 13.424 11.850 1.00 53.09 133 THR A O 1
ATOM 1120 N N . LEU A 1 134 ? -17.987 11.356 11.567 1.00 51.31 134 LEU A N 1
ATOM 1121 C CA . LEU A 1 134 ? -17.447 11.117 10.217 1.00 51.31 134 LEU A CA 1
ATOM 1122 C C . LEU A 1 134 ? -18.417 11.565 9.104 1.00 51.31 134 LEU A C 1
ATOM 1124 O O . LEU A 1 134 ? -18.306 11.062 7.974 1.00 51.31 134 LEU A O 1
ATOM 1128 N N . GLY A 1 135 ? -19.388 12.422 9.451 1.00 43.00 135 GLY A N 1
ATOM 1129 C CA . GLY A 1 135 ? -20.428 12.972 8.581 1.00 43.00 135 GLY A CA 1
ATOM 1130 C C . GLY A 1 135 ? -19.902 13.627 7.300 1.00 43.00 135 GLY A C 1
ATOM 1131 O O . GLY A 1 135 ? -18.723 13.955 7.179 1.00 43.00 135 GLY A O 1
ATOM 1132 N N . ASP A 1 136 ? -20.796 13.738 6.316 1.00 47.53 136 ASP A N 1
ATOM 1133 C CA . ASP A 1 136 ? -20.492 14.020 4.910 1.00 47.53 136 ASP A CA 1
ATOM 1134 C C . ASP A 1 136 ? -19.681 15.305 4.698 1.00 47.53 136 ASP A C 1
ATOM 1136 O O . ASP A 1 136 ? -20.172 16.423 4.838 1.00 47.53 136 ASP A O 1
ATOM 1140 N N . CYS A 1 137 ? -18.419 15.122 4.311 1.00 42.81 137 CYS A N 1
ATOM 1141 C CA . CYS A 1 137 ? -17.546 16.202 3.876 1.00 42.81 137 CYS A CA 1
ATOM 1142 C C . CYS A 1 137 ? -17.905 16.615 2.437 1.00 42.81 137 CYS A C 1
ATOM 1144 O O . CYS A 1 137 ? -18.069 15.751 1.569 1.00 42.81 137 CYS A O 1
ATOM 1146 N N . THR A 1 138 ? -18.003 17.929 2.226 1.00 50.81 138 THR A N 1
ATOM 1147 C CA . THR A 1 138 ? -18.386 18.647 0.999 1.00 50.81 138 THR A CA 1
ATOM 1148 C C . THR A 1 138 ? -17.471 18.391 -0.211 1.00 50.81 138 THR A C 1
ATOM 1150 O O . THR A 1 138 ? -16.377 17.843 -0.090 1.00 50.81 138 THR A O 1
ATOM 1153 N N . ASP A 1 139 ? -17.965 18.772 -1.396 1.00 48.22 139 ASP A N 1
ATOM 1154 C CA . ASP A 1 139 ? -17.618 18.289 -2.748 1.00 48.22 139 ASP A CA 1
ATOM 1155 C C . ASP A 1 139 ? -16.225 18.639 -3.333 1.00 48.22 139 ASP A C 1
ATOM 1157 O O . ASP A 1 139 ? -16.101 18.843 -4.542 1.00 48.22 139 ASP A O 1
ATOM 1161 N N . THR A 1 140 ? -15.134 18.639 -2.557 1.00 54.62 140 THR A N 1
ATOM 1162 C CA . THR A 1 140 ? -13.779 18.714 -3.150 1.00 54.62 140 THR A CA 1
ATOM 1163 C C . THR A 1 140 ? -12.808 17.654 -2.627 1.00 54.62 140 THR A C 1
ATOM 1165 O O . THR A 1 140 ? -12.897 17.157 -1.503 1.00 54.62 140 THR A O 1
ATOM 1168 N N . THR A 1 141 ? -11.893 17.234 -3.504 1.00 55.84 141 THR A N 1
ATOM 1169 C CA . THR A 1 141 ? -11.009 16.072 -3.325 1.00 55.84 141 THR A CA 1
ATOM 1170 C C . THR A 1 141 ? -9.972 16.276 -2.220 1.00 55.84 141 THR A C 1
ATOM 1172 O O . THR A 1 141 ? -9.688 15.354 -1.455 1.00 55.84 141 THR A O 1
ATOM 1175 N N . GLU A 1 142 ? -9.451 17.496 -2.115 1.00 46.16 142 GLU A N 1
ATOM 1176 C CA . GLU A 1 142 ? -8.383 17.890 -1.199 1.00 46.16 142 GLU A CA 1
ATOM 1177 C C . GLU A 1 142 ? -8.903 18.119 0.224 1.00 46.16 142 GLU A C 1
ATOM 1179 O O . GLU A 1 142 ? -8.363 17.552 1.173 1.00 46.16 142 GLU A O 1
ATOM 1184 N N . GLU A 1 143 ? -10.020 18.837 0.378 1.00 49.75 143 GLU A N 1
ATOM 1185 C CA . GLU A 1 143 ? -10.680 19.021 1.676 1.00 49.75 143 GLU A CA 1
ATOM 1186 C C . GLU A 1 143 ? -11.112 17.677 2.262 1.00 49.75 143 GLU A C 1
ATOM 1188 O O . GLU A 1 143 ? -10.926 17.428 3.451 1.00 49.75 143 GLU A O 1
ATOM 1193 N N . LYS A 1 144 ? -11.588 16.753 1.416 1.00 57.66 144 LYS A N 1
ATOM 1194 C CA . LYS A 1 144 ? -11.925 15.391 1.833 1.00 57.66 144 LYS A CA 1
ATOM 1195 C C . LYS A 1 144 ? -10.695 14.594 2.267 1.00 57.66 144 LYS A C 1
ATOM 1197 O O . LYS A 1 144 ? -10.798 13.835 3.227 1.00 57.66 144 LYS A O 1
ATOM 1202 N N . ALA A 1 145 ? -9.553 14.723 1.587 1.00 47.56 145 ALA A N 1
ATOM 1203 C CA . ALA A 1 145 ? -8.314 14.038 1.959 1.00 47.56 145 ALA A CA 1
ATOM 1204 C C . ALA A 1 145 ? -7.740 14.586 3.274 1.00 47.56 145 ALA A C 1
ATOM 1206 O O . ALA A 1 145 ? -7.442 13.805 4.173 1.00 47.56 145 ALA A O 1
ATOM 1207 N N . ILE A 1 146 ? -7.670 15.910 3.431 1.00 50.53 146 ILE A N 1
ATOM 1208 C CA . ILE A 1 146 ? -7.222 16.568 4.668 1.00 50.53 146 ILE A CA 1
ATOM 1209 C C . ILE A 1 146 ? -8.151 16.196 5.826 1.00 50.53 146 ILE A C 1
ATOM 1211 O O . ILE A 1 146 ? -7.684 15.711 6.854 1.00 50.53 146 ILE A O 1
ATOM 1215 N N . TYR A 1 147 ? -9.467 16.294 5.624 1.00 51.91 147 TYR A N 1
ATOM 1216 C CA . TYR A 1 147 ? -10.462 15.866 6.603 1.00 51.91 147 TYR A CA 1
ATOM 1217 C C . TYR A 1 147 ? -10.271 14.398 7.009 1.00 51.91 147 TYR A C 1
ATOM 1219 O O . TYR A 1 147 ? -10.309 14.077 8.192 1.00 51.91 147 TYR A O 1
ATOM 1227 N N . ASN A 1 148 ? -9.987 13.489 6.069 1.00 51.56 148 ASN A N 1
ATOM 1228 C CA . ASN A 1 148 ? -9.770 12.067 6.374 1.00 51.56 148 ASN A CA 1
ATOM 1229 C C . ASN A 1 148 ? -8.475 11.788 7.159 1.00 51.56 148 ASN A C 1
ATOM 1231 O O . ASN A 1 148 ? -8.413 10.819 7.920 1.00 51.56 148 ASN A O 1
ATOM 1235 N N . VAL A 1 149 ? -7.431 12.592 6.954 1.00 50.72 149 VAL A N 1
ATOM 1236 C CA . VAL A 1 149 ? -6.151 12.476 7.670 1.00 50.72 149 VAL A CA 1
ATOM 1237 C C . VAL A 1 149 ? -6.284 13.017 9.079 1.00 50.72 149 VAL A C 1
ATOM 1239 O O . VAL A 1 149 ? -5.967 12.309 10.033 1.00 50.72 149 VAL A O 1
ATOM 1242 N N . SER A 1 150 ? -6.828 14.226 9.206 1.00 51.25 150 SER A N 1
ATOM 1243 C CA . SER A 1 150 ? -7.088 14.865 10.493 1.00 51.25 150 SER A CA 1
ATOM 1244 C C . SER A 1 150 ? -8.046 14.026 11.336 1.00 51.25 150 SER A C 1
ATOM 1246 O O . SER A 1 150 ? -7.763 13.745 12.496 1.00 51.25 150 SER A O 1
ATOM 1248 N N . THR A 1 151 ? -9.110 13.480 10.738 1.00 55.94 151 THR A N 1
ATOM 1249 C CA . THR A 1 151 ? -10.019 12.568 11.451 1.00 55.94 151 THR A CA 1
ATOM 1250 C C . THR A 1 151 ? -9.338 11.278 11.911 1.00 55.94 151 THR A C 1
ATOM 1252 O O . THR A 1 151 ? -9.767 10.707 12.910 1.00 55.94 151 THR A O 1
ATOM 1255 N N . TYR A 1 152 ? -8.273 10.802 11.254 1.00 60.00 152 TYR A N 1
ATOM 1256 C CA . TYR A 1 152 ? -7.570 9.593 11.694 1.00 60.00 152 TYR A CA 1
ATOM 1257 C C . TYR A 1 152 ? -6.764 9.812 12.971 1.00 60.00 152 TYR A C 1
ATOM 1259 O O . TYR A 1 152 ? -6.921 9.051 13.930 1.00 60.00 152 TYR A O 1
ATOM 1267 N N . GLU A 1 153 ? -5.937 10.857 12.992 1.00 62.38 153 GLU A N 1
ATOM 1268 C CA . GLU A 1 153 ? -5.193 11.243 14.193 1.00 62.38 153 GLU A CA 1
ATOM 1269 C C . GLU A 1 153 ? -6.156 11.586 15.328 1.00 62.38 153 GLU A C 1
ATOM 1271 O O . GLU A 1 153 ? -5.966 11.138 16.457 1.00 62.38 153 GLU A O 1
ATOM 1276 N N . GLU A 1 154 ? -7.258 12.273 15.021 1.00 63.47 154 GLU A N 1
ATOM 1277 C CA . GLU A 1 154 ? -8.292 12.576 16.001 1.00 63.47 154 GLU A CA 1
ATOM 1278 C C . GLU A 1 154 ? -9.008 11.333 16.538 1.00 63.47 154 GLU A C 1
ATOM 1280 O O . GLU A 1 154 ? -9.292 11.284 17.730 1.00 63.47 154 GLU A O 1
ATOM 1285 N N . ILE A 1 155 ? -9.319 10.327 15.713 1.00 67.19 155 ILE A N 1
ATOM 1286 C CA . ILE A 1 155 ? -9.947 9.080 16.182 1.00 67.19 155 ILE A CA 1
ATOM 1287 C C . ILE A 1 155 ? -8.990 8.325 17.102 1.00 67.19 155 ILE A C 1
ATOM 1289 O O . ILE A 1 155 ? -9.402 7.878 18.174 1.00 67.19 155 ILE A O 1
ATOM 1293 N N . TYR A 1 156 ? -7.718 8.194 16.714 1.00 70.31 156 TYR A N 1
ATOM 1294 C CA . TYR A 1 156 ? -6.725 7.543 17.566 1.00 70.31 156 TYR A CA 1
ATOM 1295 C C . TYR A 1 156 ? -6.549 8.319 18.872 1.00 70.31 156 TYR A C 1
ATOM 1297 O O . TYR A 1 156 ? -6.623 7.705 19.930 1.00 70.31 156 TYR A O 1
ATOM 1305 N N . ALA A 1 157 ? -6.446 9.649 18.827 1.00 71.19 157 ALA A N 1
ATOM 1306 C CA . ALA A 1 157 ? -6.360 10.491 20.019 1.00 71.19 157 ALA A CA 1
ATOM 1307 C C . ALA A 1 157 ? -7.622 10.429 20.905 1.00 71.19 157 ALA A C 1
ATOM 1309 O O . ALA A 1 157 ? -7.521 10.439 22.129 1.00 71.19 157 ALA A O 1
ATOM 1310 N N . LYS A 1 158 ? -8.821 10.338 20.313 1.00 71.25 158 LYS A N 1
ATOM 1311 C CA . LYS A 1 158 ? -10.099 10.254 21.046 1.00 71.25 158 LYS A CA 1
ATOM 1312 C C . LYS A 1 158 ? -10.306 8.888 21.700 1.00 71.25 158 LYS A C 1
ATOM 1314 O O . LYS A 1 158 ? -10.871 8.814 22.794 1.00 71.25 158 LYS A O 1
ATOM 1319 N N . LEU A 1 159 ? -9.901 7.804 21.036 1.00 73.81 159 LEU A N 1
ATOM 1320 C CA . LEU A 1 159 ? -10.157 6.437 21.497 1.00 73.81 159 LEU A CA 1
ATOM 1321 C C . LEU A 1 159 ? -9.005 5.877 22.337 1.00 73.81 159 LEU A C 1
ATOM 1323 O O . LEU A 1 159 ? -9.256 5.267 23.380 1.00 73.81 159 LEU A O 1
ATOM 1327 N N . CYS A 1 160 ? -7.761 6.104 21.922 1.00 79.62 160 CYS A N 1
ATOM 1328 C CA . CYS A 1 160 ? -6.572 5.526 22.538 1.00 79.62 160 CYS A CA 1
ATOM 1329 C C . CYS A 1 160 ? -6.028 6.445 23.637 1.00 79.62 160 CYS A C 1
ATOM 1331 O O . CYS A 1 160 ? -5.400 7.459 23.363 1.00 79.62 160 CYS A O 1
ATOM 1333 N N . GLU A 1 161 ? -6.224 6.059 24.898 1.00 80.12 161 GLU A N 1
ATOM 1334 C CA . GLU A 1 161 ? -5.599 6.747 26.044 1.00 80.12 161 GLU A CA 1
ATOM 1335 C C . GLU A 1 161 ? -4.206 6.194 26.355 1.00 80.12 161 GLU A C 1
ATOM 1337 O O . GLU A 1 161 ? -3.406 6.833 27.035 1.00 80.12 161 GLU A O 1
ATOM 1342 N N . LYS A 1 162 ? -3.940 4.958 25.928 1.00 83.38 162 LYS A N 1
ATOM 1343 C CA . LYS A 1 162 ? -2.706 4.231 26.210 1.00 83.38 162 LYS A CA 1
ATOM 1344 C C . LYS A 1 162 ? -2.091 3.766 24.903 1.00 83.38 162 LYS A C 1
ATOM 1346 O O . LYS A 1 162 ? -2.814 3.392 23.986 1.00 83.38 162 LYS A O 1
ATOM 1351 N N . GLU A 1 163 ? -0.769 3.649 24.852 1.00 80.88 163 GLU A N 1
ATOM 1352 C CA . GLU A 1 163 ? -0.072 3.085 23.683 1.00 80.88 163 GLU A CA 1
ATOM 1353 C C . GLU A 1 163 ? -0.590 1.685 23.314 1.00 80.88 163 GLU A C 1
ATOM 1355 O O . GLU A 1 163 ? -0.714 1.339 22.143 1.00 80.88 163 GLU A O 1
ATOM 1360 N N . VAL A 1 164 ? -0.980 0.882 24.312 1.00 82.44 164 VAL A N 1
ATOM 1361 C CA . VAL A 1 164 ? -1.562 -0.448 24.074 1.00 82.44 164 VAL A CA 1
ATOM 1362 C C . VAL A 1 164 ? -2.920 -0.394 23.360 1.00 82.44 164 VAL A C 1
ATOM 1364 O O . VAL A 1 164 ? -3.292 -1.358 22.698 1.00 82.44 164 VAL A O 1
ATOM 1367 N N . ASP A 1 165 ? -3.654 0.715 23.458 1.00 85.00 165 ASP A N 1
ATOM 1368 C CA . ASP A 1 165 ? -4.959 0.876 22.812 1.00 85.00 165 ASP A CA 1
ATOM 1369 C C . ASP A 1 165 ? -4.818 1.026 21.296 1.00 85.00 165 ASP A C 1
ATOM 1371 O O . ASP A 1 165 ? -5.628 0.476 20.553 1.00 85.00 165 ASP A O 1
ATOM 1375 N N . ILE A 1 166 ? -3.730 1.661 20.846 1.00 83.62 166 ILE A N 1
ATOM 1376 C CA . ILE A 1 166 ? -3.343 1.742 19.431 1.00 83.62 166 ILE A CA 1
ATOM 1377 C C . ILE A 1 166 ? -3.176 0.323 18.876 1.00 83.62 166 ILE A C 1
ATOM 1379 O O . ILE A 1 166 ? -3.768 -0.028 17.861 1.00 83.62 166 ILE A O 1
ATOM 1383 N N . LEU A 1 167 ? -2.462 -0.542 19.605 1.00 85.69 167 LEU A N 1
ATOM 1384 C CA . LEU A 1 167 ? -2.234 -1.935 19.206 1.00 85.69 167 LEU A CA 1
ATOM 1385 C C . LEU A 1 167 ? -3.528 -2.762 19.177 1.00 85.69 167 LEU A C 1
ATOM 1387 O O . LEU A 1 167 ? -3.687 -3.637 18.323 1.00 85.69 167 LEU A O 1
ATOM 1391 N N . VAL A 1 168 ? -4.459 -2.498 20.100 1.00 85.44 168 VAL A N 1
ATOM 1392 C CA . VAL A 1 168 ? -5.791 -3.123 20.105 1.00 85.44 168 VAL A CA 1
ATOM 1393 C C . VAL A 1 168 ? -6.584 -2.694 18.871 1.00 85.44 168 VAL A C 1
ATOM 1395 O O . VAL A 1 168 ? -7.156 -3.550 18.192 1.00 85.44 168 VAL A O 1
ATOM 1398 N N . LEU A 1 169 ? -6.599 -1.396 18.563 1.00 81.75 169 LEU A N 1
ATOM 1399 C CA . LEU A 1 169 ? -7.311 -0.845 17.414 1.00 81.75 169 LEU A CA 1
ATOM 1400 C C . LEU A 1 169 ? -6.722 -1.369 16.095 1.00 81.75 169 LEU A C 1
ATOM 1402 O O . LEU A 1 169 ? -7.465 -1.838 15.233 1.00 81.75 169 LEU A O 1
ATOM 1406 N N . ASP A 1 170 ? -5.397 -1.435 15.986 1.00 81.50 170 ASP A N 1
ATOM 1407 C CA . ASP A 1 170 ? -4.695 -2.003 14.832 1.00 81.50 170 ASP A CA 1
ATOM 1408 C C . ASP A 1 170 ? -4.976 -3.502 14.646 1.00 81.50 170 ASP A C 1
ATOM 1410 O O . ASP A 1 170 ? -5.073 -3.989 13.515 1.00 81.50 170 ASP A O 1
ATOM 1414 N N . ALA A 1 171 ? -5.100 -4.264 15.739 1.00 83.94 171 ALA A N 1
ATOM 1415 C CA . ALA A 1 171 ? -5.473 -5.677 15.682 1.00 83.94 171 ALA A CA 1
ATOM 1416 C C . ALA A 1 171 ? -6.923 -5.861 15.202 1.00 83.94 171 ALA A C 1
ATOM 1418 O O . ALA A 1 171 ? -7.195 -6.772 14.420 1.00 83.94 171 ALA A O 1
ATOM 1419 N N . MET A 1 172 ? -7.845 -4.984 15.616 1.00 79.88 172 MET A N 1
ATOM 1420 C CA . MET A 1 172 ? -9.227 -4.982 15.125 1.00 79.88 172 MET A CA 1
ATOM 1421 C C . MET A 1 172 ? -9.314 -4.633 13.640 1.00 79.88 172 MET A C 1
ATOM 1423 O O . MET A 1 172 ? -9.987 -5.344 12.895 1.00 79.88 172 MET A O 1
ATOM 1427 N N . VAL A 1 173 ? -8.623 -3.573 13.204 1.00 76.94 173 VAL A N 1
ATOM 1428 C CA . VAL A 1 173 ? -8.567 -3.175 11.789 1.00 76.94 173 VAL A CA 1
ATOM 1429 C C . VAL A 1 173 ? -8.008 -4.324 10.960 1.00 76.94 173 VAL A C 1
ATOM 1431 O O . VAL A 1 173 ? -8.637 -4.754 10.002 1.00 76.94 173 VAL A O 1
ATOM 1434 N N . TYR A 1 174 ? -6.894 -4.919 11.382 1.00 76.75 174 TYR A N 1
ATOM 1435 C CA . TYR A 1 174 ? -6.335 -6.059 10.666 1.00 76.75 174 TYR A CA 1
ATOM 1436 C C . TYR A 1 174 ? -7.276 -7.270 10.622 1.00 76.75 174 TYR A C 1
ATOM 1438 O O . TYR A 1 174 ? -7.333 -7.954 9.602 1.00 76.75 174 TYR A O 1
ATOM 1446 N N . ALA A 1 175 ? -8.026 -7.551 11.691 1.00 77.00 175 ALA A N 1
ATOM 1447 C CA . ALA A 1 175 ? -8.994 -8.643 11.680 1.00 77.00 175 ALA A CA 1
ATOM 1448 C C . ALA A 1 175 ? -10.100 -8.404 10.637 1.00 77.00 175 ALA A C 1
ATOM 1450 O O . ALA A 1 175 ? -10.424 -9.300 9.863 1.00 77.00 175 ALA A O 1
ATOM 1451 N N . VAL A 1 176 ? -10.615 -7.174 10.564 1.00 71.25 176 VAL A N 1
ATOM 1452 C CA . VAL A 1 176 ? -11.594 -6.737 9.552 1.00 71.25 176 VAL A CA 1
ATOM 1453 C C . VAL A 1 176 ? -11.054 -6.842 8.123 1.00 71.25 176 VAL A C 1
ATOM 1455 O O . VAL A 1 176 ? -11.831 -6.977 7.178 1.00 71.25 176 VAL A O 1
ATOM 1458 N N . ASP A 1 177 ? -9.737 -6.777 7.956 1.00 63.69 177 ASP A N 1
ATOM 1459 C CA . ASP A 1 177 ? -9.084 -6.786 6.646 1.00 63.69 177 ASP A CA 1
ATOM 1460 C C . ASP A 1 177 ? -8.872 -8.182 6.082 1.00 63.69 177 ASP A C 1
ATOM 1462 O O . ASP A 1 177 ? -8.762 -8.334 4.866 1.00 63.69 177 ASP A O 1
ATOM 1466 N N . ASN A 1 178 ? -8.757 -9.173 6.963 1.00 68.94 178 ASN A N 1
ATOM 1467 C CA . ASN A 1 178 ? -8.273 -10.503 6.606 1.00 68.94 178 ASN A CA 1
ATOM 1468 C C . ASN A 1 178 ? -9.286 -11.615 6.894 1.00 68.94 178 ASN A C 1
ATOM 1470 O O . ASN A 1 178 ? -9.075 -12.737 6.439 1.00 68.94 178 ASN A O 1
ATOM 1474 N N . TYR A 1 179 ? -10.376 -11.324 7.609 1.00 69.81 179 TYR A N 1
ATOM 1475 C CA . TYR A 1 179 ? -11.399 -12.311 7.943 1.00 69.81 179 TYR A CA 1
ATOM 1476 C C . TYR A 1 179 ? -12.795 -11.836 7.529 1.00 69.81 179 TYR A C 1
ATOM 1478 O O . TYR A 1 179 ? -13.206 -10.722 7.851 1.00 69.81 179 TYR A O 1
ATOM 1486 N N . ASP A 1 180 ? -13.554 -12.719 6.872 1.00 60.38 180 ASP A N 1
ATOM 1487 C CA . ASP A 1 180 ? -14.947 -12.457 6.471 1.00 60.38 180 ASP A CA 1
ATOM 1488 C C . ASP A 1 180 ? -15.891 -12.313 7.675 1.00 60.38 180 ASP A C 1
ATOM 1490 O O . ASP A 1 180 ? -16.912 -11.627 7.611 1.00 60.38 180 ASP A O 1
ATOM 1494 N N . LYS A 1 181 ? -15.553 -12.959 8.797 1.00 69.25 181 LYS A N 1
ATOM 1495 C CA . LYS A 1 181 ? -16.243 -12.826 10.081 1.00 69.25 181 LYS A CA 1
ATOM 1496 C C . LYS A 1 181 ? -15.207 -12.515 11.145 1.00 69.25 181 LYS A C 1
ATOM 1498 O O . LYS A 1 181 ? -14.275 -13.284 11.324 1.00 69.25 181 LYS A O 1
ATOM 1503 N N . VAL A 1 182 ? -15.390 -11.400 11.846 1.00 76.62 182 VAL A N 1
ATOM 1504 C CA . VAL A 1 182 ? -14.473 -10.961 12.899 1.00 76.62 182 VAL A CA 1
ATOM 1505 C C . VAL A 1 182 ? -15.070 -11.266 14.262 1.00 76.62 182 VAL A C 1
ATOM 1507 O O . VAL A 1 182 ? -16.121 -10.736 14.623 1.00 76.62 182 VAL A O 1
ATOM 1510 N N . SER A 1 183 ? -14.377 -12.091 15.041 1.00 80.06 183 SER A N 1
ATOM 1511 C CA . SER A 1 183 ? -14.705 -12.380 16.435 1.00 80.06 183 SER A CA 1
ATOM 1512 C C . SER A 1 183 ? -13.696 -11.758 17.406 1.00 80.06 183 SER A C 1
ATOM 1514 O O . SER A 1 183 ? -12.515 -11.586 17.103 1.00 80.06 183 SER A O 1
ATOM 1516 N N . GLU A 1 184 ? -14.130 -11.487 18.643 1.00 81.12 184 GLU A N 1
ATOM 1517 C CA . GLU A 1 184 ? -13.223 -11.031 19.712 1.00 81.12 184 GLU A CA 1
ATOM 1518 C C . GLU A 1 184 ? -12.083 -12.021 19.976 1.00 81.12 184 GLU A C 1
ATOM 1520 O O . GLU A 1 184 ? -10.981 -11.625 20.359 1.00 81.12 184 GLU A O 1
ATOM 1525 N N . ARG A 1 185 ? -12.338 -13.317 19.762 1.00 84.75 185 ARG A N 1
ATOM 1526 C CA . ARG A 1 185 ? -11.335 -14.373 19.910 1.00 84.75 185 ARG A CA 1
ATOM 1527 C C . ARG A 1 185 ? -10.215 -14.220 18.884 1.00 84.75 185 ARG A C 1
ATOM 1529 O O . ARG A 1 185 ? -9.053 -14.367 19.250 1.00 84.75 185 ARG A O 1
ATOM 1536 N N . GLU A 1 186 ? -10.543 -13.921 17.631 1.00 82.75 186 GLU A N 1
ATOM 1537 C CA . GLU A 1 186 ? -9.550 -13.705 16.570 1.00 82.75 186 GLU A CA 1
ATOM 1538 C C . GLU A 1 186 ? -8.750 -12.430 16.810 1.00 82.75 186 GLU A C 1
ATOM 1540 O O . GLU A 1 186 ? -7.525 -12.464 16.743 1.00 82.75 186 GLU A O 1
ATOM 1545 N N . ILE A 1 187 ? -9.414 -11.341 17.203 1.00 84.62 187 ILE A N 1
ATOM 1546 C CA . ILE A 1 187 ? -8.731 -10.095 17.579 1.00 84.62 187 ILE A CA 1
ATOM 1547 C C . ILE A 1 187 ? -7.772 -10.343 18.753 1.00 84.62 187 ILE A C 1
ATOM 1549 O O . ILE A 1 187 ? -6.635 -9.881 18.736 1.00 84.62 187 ILE A O 1
ATOM 1553 N N . SER A 1 188 ? -8.194 -11.120 19.756 1.00 88.50 188 SER A N 1
ATOM 1554 C CA . SER A 1 188 ? -7.349 -11.463 20.909 1.00 88.50 188 SER A CA 1
ATOM 1555 C C . SER A 1 188 ? -6.147 -12.331 20.518 1.00 88.50 188 SER A C 1
ATOM 1557 O O . SER A 1 188 ? -5.067 -12.146 21.074 1.00 88.50 188 SER A O 1
ATOM 1559 N N . ARG A 1 189 ? -6.306 -13.251 19.553 1.00 87.38 189 ARG A N 1
ATOM 1560 C CA . ARG A 1 189 ? -5.189 -14.037 18.997 1.00 87.38 189 ARG A CA 1
ATOM 1561 C C . ARG A 1 189 ? -4.196 -13.149 18.258 1.00 87.38 189 ARG A C 1
ATOM 1563 O O . ARG A 1 189 ? -3.020 -13.180 18.590 1.00 87.38 189 ARG A O 1
ATOM 1570 N N . LEU A 1 190 ? -4.675 -12.300 17.349 1.00 88.31 190 LEU A N 1
ATOM 1571 C CA . LEU A 1 190 ? -3.831 -11.347 16.623 1.00 88.31 190 LEU A CA 1
ATOM 1572 C C . LEU A 1 190 ? -3.064 -10.425 17.569 1.00 88.31 190 LEU A C 1
ATOM 1574 O O . LEU A 1 190 ? -1.877 -10.175 17.381 1.00 88.31 190 LEU A O 1
ATOM 1578 N N . LEU A 1 191 ? -3.739 -9.918 18.599 1.00 90.44 191 LEU A N 1
ATOM 1579 C CA . LEU A 1 191 ? -3.115 -9.059 19.595 1.00 90.44 191 LEU A CA 1
ATOM 1580 C C . LEU A 1 191 ? -2.056 -9.823 20.402 1.00 90.44 191 LEU A C 1
ATOM 1582 O O . LEU A 1 191 ? -0.980 -9.286 20.643 1.00 90.44 191 LEU A O 1
ATOM 1586 N N . SER A 1 192 ? -2.329 -11.073 20.785 1.00 91.44 192 SER A N 1
ATOM 1587 C CA . SER A 1 192 ? -1.370 -11.958 21.461 1.00 91.44 192 SER A CA 1
ATOM 1588 C C . SER A 1 192 ? -0.125 -12.202 20.602 1.00 91.44 192 SER A C 1
ATOM 1590 O O . SER A 1 192 ? 0.984 -11.959 21.072 1.00 91.44 192 SER A O 1
ATOM 1592 N N . GLU A 1 193 ? -0.304 -12.566 19.330 1.00 88.69 193 GLU A N 1
ATOM 1593 C CA . GLU A 1 193 ? 0.781 -12.802 18.368 1.00 88.69 193 GLU A CA 1
ATOM 1594 C C . GLU A 1 193 ? 1.637 -11.550 18.140 1.00 88.69 193 GLU A C 1
ATOM 1596 O O . GLU A 1 193 ? 2.863 -11.622 18.156 1.00 88.69 193 GLU A O 1
ATOM 1601 N N . ARG A 1 194 ? 1.005 -10.381 17.982 1.00 84.25 194 ARG A N 1
ATOM 1602 C CA . ARG A 1 194 ? 1.705 -9.113 17.716 1.00 84.25 194 ARG A CA 1
ATOM 1603 C C . ARG A 1 194 ? 2.456 -8.552 18.914 1.00 84.25 194 ARG A C 1
ATOM 1605 O O . ARG A 1 194 ? 3.442 -7.849 18.734 1.00 84.25 194 ARG A O 1
ATOM 1612 N N . THR A 1 195 ? 1.963 -8.804 20.124 1.00 84.38 195 THR A N 1
ATOM 1613 C CA . THR A 1 195 ? 2.513 -8.209 21.354 1.00 84.38 195 THR A CA 1
ATOM 1614 C C . THR A 1 195 ? 3.352 -9.181 22.179 1.00 84.38 195 THR A C 1
ATOM 1616 O O . THR A 1 195 ? 3.904 -8.779 23.200 1.00 84.38 195 THR A O 1
ATOM 1619 N N . GLY A 1 196 ? 3.422 -10.459 21.786 1.00 87.94 196 GLY A N 1
ATOM 1620 C CA . GLY A 1 196 ? 4.081 -11.519 22.555 1.00 87.94 196 GLY A CA 1
ATOM 1621 C C . GLY A 1 196 ? 3.386 -11.856 23.882 1.00 87.94 196 GLY A C 1
ATOM 1622 O O . GLY A 1 196 ? 3.946 -12.567 24.714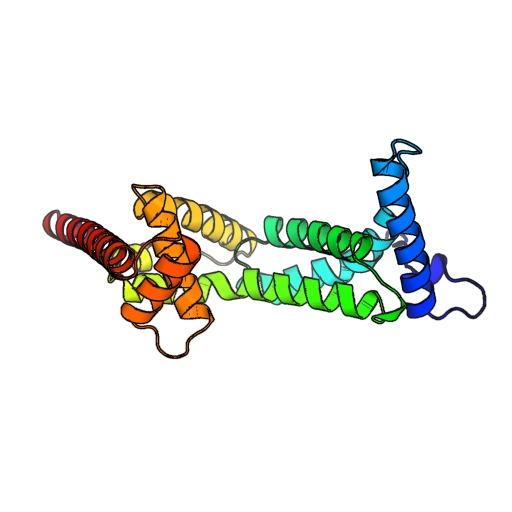 1.00 87.94 196 GLY A O 1
ATOM 1623 N N . ARG A 1 197 ? 2.176 -11.335 24.118 1.00 86.81 197 ARG A N 1
ATOM 1624 C CA . ARG A 1 197 ? 1.401 -11.568 25.347 1.00 86.81 197 ARG A CA 1
ATOM 1625 C C . ARG A 1 197 ? 0.682 -12.909 25.293 1.00 86.81 197 ARG A C 1
ATOM 1627 O O . ARG A 1 197 ? 0.352 -13.393 24.214 1.00 86.81 197 ARG A O 1
ATOM 1634 N N . SER A 1 198 ? 0.333 -13.463 26.457 1.00 93.56 198 SER A N 1
ATOM 1635 C CA . SER A 1 198 ? -0.584 -14.608 26.516 1.00 93.56 198 SER A CA 1
ATOM 1636 C C . SER A 1 198 ? -1.966 -14.242 25.965 1.00 93.56 198 SER A C 1
ATOM 1638 O O . SER A 1 198 ? -2.409 -13.093 26.062 1.00 93.56 198 SER A O 1
ATOM 1640 N N . PHE A 1 199 ? -2.668 -15.234 25.415 1.00 91.31 199 PHE A N 1
ATOM 1641 C CA . PHE A 1 199 ? -4.007 -15.048 24.854 1.00 91.31 199 PHE A CA 1
ATOM 1642 C C . PHE A 1 199 ? -4.988 -14.429 25.864 1.00 91.31 199 PHE A C 1
ATOM 1644 O O . PHE A 1 199 ? -5.713 -13.496 25.521 1.00 91.31 199 PHE A O 1
ATOM 1651 N N . 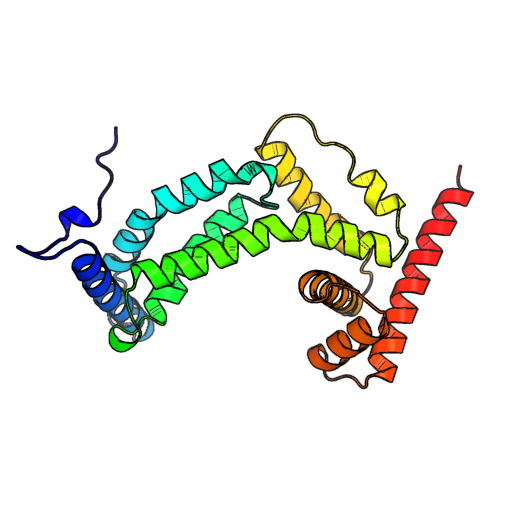ASP A 1 200 ? -4.978 -14.888 27.119 1.00 89.94 200 ASP A N 1
ATOM 1652 C CA . ASP A 1 200 ? -5.869 -14.365 28.162 1.00 89.94 200 ASP A CA 1
ATOM 1653 C C . ASP A 1 200 ? -5.536 -12.918 28.544 1.00 89.94 200 ASP A C 1
ATOM 1655 O O . ASP A 1 200 ? -6.439 -12.106 28.753 1.00 89.94 200 ASP A O 1
ATOM 1659 N N . SER A 1 201 ? -4.249 -12.558 28.554 1.00 91.00 201 SER A N 1
ATOM 1660 C CA . SER A 1 201 ? -3.807 -11.177 28.774 1.00 91.00 201 SER A CA 1
ATOM 1661 C C . SER A 1 201 ? -4.234 -10.254 27.626 1.00 91.00 201 SER A C 1
ATOM 1663 O O . SER A 1 201 ? -4.774 -9.165 27.856 1.00 91.00 201 SER A O 1
ATOM 1665 N N . ALA A 1 202 ? -4.072 -10.703 26.378 1.00 89.31 202 ALA A N 1
ATOM 1666 C CA . ALA A 1 202 ? -4.527 -9.979 25.193 1.00 89.31 202 ALA A CA 1
ATOM 1667 C C . ALA A 1 202 ? -6.054 -9.802 25.193 1.00 89.31 202 ALA A C 1
ATOM 1669 O O . ALA A 1 202 ? -6.560 -8.699 24.982 1.00 89.31 202 ALA A O 1
ATOM 1670 N N . ARG A 1 203 ? -6.798 -10.858 25.537 1.00 90.81 203 ARG A N 1
ATOM 1671 C CA . ARG A 1 203 ? -8.255 -10.812 25.683 1.00 90.81 203 ARG A CA 1
ATOM 1672 C C . ARG A 1 203 ? -8.698 -9.852 26.790 1.00 90.81 203 ARG A C 1
ATOM 1674 O O . ARG A 1 203 ? -9.645 -9.091 26.596 1.00 90.81 203 ARG A O 1
ATOM 1681 N N . GLY A 1 204 ? -8.020 -9.857 27.938 1.00 88.31 204 GLY A N 1
ATOM 1682 C CA . GLY A 1 204 ? -8.275 -8.915 29.030 1.00 88.31 204 GLY A CA 1
ATOM 1683 C C . GLY A 1 204 ? -8.033 -7.463 28.610 1.00 88.31 204 GLY A C 1
ATOM 1684 O O . GLY A 1 204 ? -8.859 -6.593 28.885 1.00 88.31 204 GLY A O 1
ATOM 1685 N N . THR A 1 205 ? -6.954 -7.223 27.862 1.00 90.25 205 THR A N 1
ATOM 1686 C CA . THR A 1 205 ? -6.612 -5.909 27.292 1.00 90.25 205 THR A CA 1
ATOM 1687 C C . THR A 1 205 ? -7.705 -5.421 26.336 1.00 90.25 205 THR A C 1
ATOM 1689 O O . THR A 1 205 ? -8.218 -4.314 26.500 1.00 90.25 205 THR A O 1
ATOM 1692 N N . LEU A 1 206 ? -8.129 -6.279 25.403 1.00 87.44 206 LEU A N 1
ATOM 1693 C CA . LEU A 1 206 ? -9.221 -6.018 24.464 1.00 87.44 206 LEU A CA 1
ATOM 1694 C C . LEU A 1 206 ? -10.530 -5.667 25.188 1.00 87.44 206 LEU A C 1
ATOM 1696 O O . LEU A 1 206 ? -11.180 -4.669 24.874 1.00 87.44 206 LEU A O 1
ATOM 1700 N N . ARG A 1 207 ? -10.911 -6.470 26.188 1.00 87.75 207 ARG A N 1
ATOM 1701 C CA . ARG A 1 207 ? -12.129 -6.247 26.978 1.00 87.75 207 ARG A CA 1
ATOM 1702 C C . ARG A 1 207 ? -12.068 -4.926 27.740 1.00 87.75 207 ARG A C 1
ATOM 1704 O O . ARG A 1 207 ? -13.040 -4.174 27.726 1.00 87.75 207 ARG A O 1
ATOM 1711 N N . GLY A 1 208 ? -10.934 -4.642 28.380 1.00 87.44 208 GLY A N 1
ATOM 1712 C CA . GLY A 1 208 ? -10.719 -3.402 29.118 1.00 87.44 208 GLY A CA 1
ATOM 1713 C C . GLY A 1 208 ? -10.791 -2.175 28.213 1.00 87.44 208 GLY A C 1
ATOM 1714 O O . GLY A 1 208 ? -11.385 -1.172 28.600 1.00 87.44 208 GLY A O 1
ATOM 1715 N N . PHE A 1 209 ? -10.234 -2.255 27.001 1.00 87.31 209 PHE A N 1
A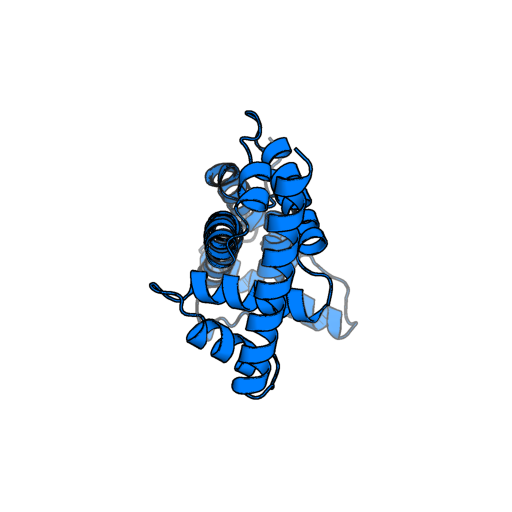TOM 1716 C CA . PHE A 1 209 ? -10.362 -1.204 25.991 1.00 87.31 209 PHE A CA 1
ATOM 1717 C C . PHE A 1 209 ? -11.834 -0.952 25.634 1.00 87.31 209 PHE A C 1
ATOM 1719 O O . PHE A 1 209 ? -12.329 0.157 25.828 1.00 87.31 209 PHE A O 1
ATOM 1726 N N . LYS A 1 210 ? -12.583 -1.996 25.245 1.00 83.06 210 LYS A N 1
ATOM 1727 C CA . LYS A 1 210 ? -14.016 -1.874 24.911 1.00 83.06 210 LYS A CA 1
ATOM 1728 C C . LYS A 1 210 ? -14.856 -1.315 26.062 1.00 83.06 210 LYS A C 1
ATOM 1730 O O . LYS A 1 210 ? -15.755 -0.515 25.825 1.00 83.06 210 LYS A O 1
ATOM 1735 N N . GLN A 1 211 ? -14.579 -1.715 27.305 1.00 84.69 211 GLN A N 1
ATOM 1736 C CA . GLN A 1 211 ? -15.278 -1.182 28.480 1.00 84.69 211 GLN A CA 1
ATOM 1737 C C . GLN A 1 211 ? -15.037 0.318 28.670 1.00 84.69 211 GLN A C 1
ATOM 1739 O O . GLN A 1 211 ? -15.987 1.042 28.960 1.00 84.69 211 GLN A O 1
ATOM 1744 N N . ARG A 1 212 ? -13.797 0.794 28.481 1.00 84.19 212 ARG A N 1
ATOM 1745 C CA . ARG A 1 21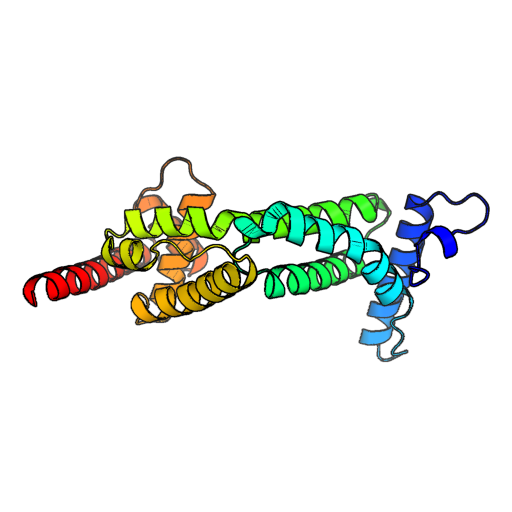2 ? -13.491 2.231 28.570 1.00 84.19 212 ARG A CA 1
ATOM 1746 C C . ARG A 1 212 ? -14.218 3.025 27.491 1.00 84.19 212 ARG A C 1
ATOM 1748 O O . ARG A 1 212 ? -14.842 4.028 27.821 1.00 84.19 212 ARG A O 1
ATOM 1755 N N . ILE A 1 213 ? -14.224 2.539 26.251 1.00 77.25 213 ILE A N 1
ATOM 1756 C CA . ILE A 1 213 ? -14.949 3.202 25.159 1.00 77.25 213 ILE A CA 1
ATOM 1757 C C . ILE A 1 213 ? -16.464 3.238 25.417 1.00 77.25 213 ILE A C 1
ATOM 1759 O O . ILE A 1 213 ? -17.083 4.292 25.292 1.00 77.25 213 ILE A O 1
ATOM 1763 N N . ARG A 1 214 ? -17.062 2.126 25.871 1.00 73.44 214 ARG A N 1
ATOM 1764 C CA . ARG A 1 214 ? -18.491 2.078 26.239 1.00 73.44 214 ARG A CA 1
ATOM 1765 C C . ARG A 1 214 ? -18.861 3.053 27.356 1.00 73.44 214 ARG A C 1
ATOM 1767 O O . ARG A 1 214 ? -19.911 3.676 27.312 1.00 73.44 214 ARG A O 1
ATOM 1774 N N . LYS A 1 215 ? -17.997 3.213 28.362 1.00 73.56 215 LYS A N 1
ATOM 1775 C CA . LYS A 1 215 ? -18.234 4.176 29.446 1.00 73.56 215 LYS A CA 1
ATOM 1776 C C . LYS A 1 215 ? -18.219 5.627 28.942 1.00 73.56 215 LYS A C 1
ATOM 1778 O O . LYS A 1 215 ? -18.986 6.441 29.443 1.00 73.56 215 LYS A O 1
ATOM 1783 N N . ARG A 1 216 ? -17.369 5.949 27.957 1.00 68.94 216 ARG A N 1
ATOM 1784 C CA . ARG A 1 216 ? -17.307 7.292 27.349 1.00 68.94 216 ARG A CA 1
ATOM 1785 C C . ARG A 1 216 ? -18.504 7.609 26.453 1.00 68.94 216 ARG A C 1
ATOM 1787 O O . ARG A 1 216 ? -18.886 8.770 26.387 1.00 68.94 216 ARG A O 1
ATOM 1794 N N . SER A 1 217 ? -19.069 6.613 25.772 1.00 59.59 217 SER A N 1
ATOM 1795 C CA . SER A 1 217 ? -20.257 6.801 24.923 1.00 59.59 217 SER A CA 1
ATOM 1796 C C . SER A 1 217 ? -21.504 7.086 25.764 1.00 59.59 217 SER A C 1
ATOM 1798 O O . SER A 1 217 ? -22.193 8.058 25.488 1.00 59.59 217 SER A O 1
ATOM 1800 N N . ILE A 1 218 ? -21.721 6.334 26.850 1.00 55.38 218 ILE A N 1
ATOM 1801 C CA . ILE A 1 218 ? -22.866 6.539 27.762 1.00 55.38 218 ILE A CA 1
ATOM 1802 C C . ILE A 1 218 ? -22.814 7.925 28.433 1.00 55.38 218 ILE A C 1
ATOM 1804 O O . ILE A 1 218 ? -23.811 8.631 28.481 1.00 55.38 218 ILE A O 1
ATOM 1808 N N . GLY A 1 219 ? -21.633 8.376 28.874 1.00 52.66 219 GLY A N 1
ATOM 1809 C CA . GLY A 1 219 ? -21.489 9.682 29.534 1.00 52.66 219 GLY A CA 1
ATOM 1810 C C . GLY A 1 219 ? -21.714 10.912 28.640 1.00 52.66 219 GLY A C 1
ATOM 1811 O O . GLY A 1 219 ? -21.694 12.023 29.159 1.00 52.66 219 GLY A O 1
ATOM 1812 N N . LYS A 1 220 ? -21.888 10.745 27.320 1.00 49.94 220 LYS A N 1
ATOM 1813 C CA . LYS A 1 220 ? -22.247 11.834 26.394 1.00 49.94 220 LYS A CA 1
ATOM 1814 C C . LYS A 1 220 ? -23.754 11.937 26.141 1.00 49.94 220 LYS A C 1
ATOM 1816 O O . LYS A 1 220 ? -24.208 13.025 25.810 1.00 49.94 220 LYS A O 1
ATOM 1821 N N . GLU A 1 221 ? -24.505 10.847 26.296 1.00 42.75 221 GLU A N 1
ATOM 1822 C CA . GLU A 1 221 ? -25.970 10.846 26.152 1.00 42.75 221 GLU A CA 1
ATOM 1823 C C . GLU A 1 221 ? -26.665 11.454 27.385 1.00 42.75 221 GLU A C 1
ATOM 1825 O O . GLU A 1 221 ? -27.704 12.087 27.245 1.00 42.75 221 GLU A O 1
ATOM 1830 N N . ASP A 1 222 ? -26.046 11.368 28.569 1.00 38.78 222 ASP A N 1
ATOM 1831 C CA . ASP A 1 222 ? -26.579 11.918 29.831 1.00 38.78 222 ASP A CA 1
ATOM 1832 C C . ASP A 1 222 ? -26.359 13.444 30.014 1.00 38.78 222 ASP A C 1
ATOM 1834 O O . ASP A 1 222 ? -26.637 13.987 31.084 1.00 38.78 222 ASP A O 1
ATOM 1838 N N . VAL A 1 223 ? -25.831 14.149 29.002 1.00 44.78 223 VAL A N 1
ATOM 1839 C CA . VAL A 1 223 ? -25.564 15.611 29.031 1.00 44.78 223 VAL A CA 1
ATOM 1840 C C . VAL A 1 223 ? -26.409 16.371 27.987 1.00 44.78 223 VAL A C 1
ATOM 1842 O O . VAL A 1 223 ? -26.109 17.518 27.660 1.00 44.78 223 VAL A O 1
ATOM 1845 N N . ALA A 1 224 ? -27.463 15.744 27.455 1.00 36.03 224 ALA A N 1
ATOM 1846 C CA . ALA A 1 224 ? -28.442 16.391 26.575 1.00 36.03 224 ALA A CA 1
ATOM 1847 C C . ALA A 1 224 ? -29.581 17.060 27.361 1.00 36.03 224 ALA A C 1
ATOM 1849 O O . ALA A 1 224 ? -30.113 16.423 28.298 1.00 36.03 224 ALA A O 1
#

pLDDT: mean 77.44, std 15.61, range [34.5, 95.38]

Sequence (224 aa):
MENRLTIRQYAKTGEDINATLNRIALLAKKEVEDYYMRICDNNKYRTIIKAHYIPLIERLANDNWHKINNEVHFIDDCFRRIEYAIRTFDINKGNFDKRVKTIIYQGLRHYCGERGRRRRALTLIGDISALETLGDCTDTTEEKAIYNVSTYEEIYAKLCEKEVDILVLDAMVYAVDNYDKVSEREISRLLSERTGRSFDSARGTLRGFKQRIRKRSIGKEDVA

Foldseek 3Di:
DPPQLALVVQDDVPDDSQNSLLVLLQVQLVCVVCVVVVNDNDRVSLVSQLSNCVVVLVCLCVVQLVQFLASVVLNVVLSVLLVVLSNPDDVVVHTSVVSSVVSSVVSSCVRRPQVVLLLVLCVVLVLVVLVVVVDDDDDDSVSNNVVSVVSVVVVCVVQPPDPLLVLLSVLSSVQSVPDPDRDLQSSLVSSCVVVVHDSVVSSVSNVVSSVVSVVVNVVVVVVD

Organism: Bacillus thuringiensis (NCBI:txid1428)